Protein AF-A0A1R2BLF0-F1 (afdb_monomer_lite)

Structure (mmCIF, N/CA/C/O backbone):
data_AF-A0A1R2BLF0-F1
#
_entry.id   AF-A0A1R2BLF0-F1
#
loop_
_atom_site.group_PDB
_atom_site.id
_atom_site.type_symbol
_atom_site.label_atom_id
_atom_site.label_alt_id
_atom_site.label_comp_id
_atom_site.label_asym_id
_atom_site.label_entity_id
_atom_site.label_seq_id
_atom_site.pdbx_PDB_ins_code
_atom_site.Cartn_x
_atom_site.Cartn_y
_atom_site.Cartn_z
_atom_site.occupancy
_atom_site.B_iso_or_equiv
_atom_site.auth_seq_id
_atom_site.auth_comp_id
_atom_site.auth_asym_id
_atom_site.auth_atom_id
_atom_site.pdbx_PD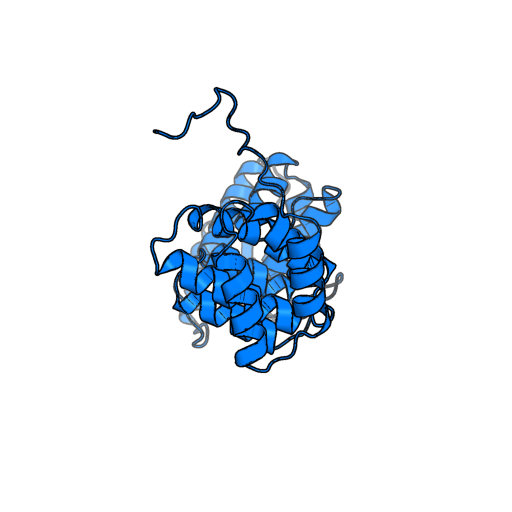B_model_num
ATOM 1 N N . MET A 1 1 ? -38.999 3.163 3.297 1.00 34.31 1 MET A N 1
ATOM 2 C CA . MET A 1 1 ? -38.293 4.422 2.995 1.00 34.31 1 MET A CA 1
ATOM 3 C C . MET A 1 1 ? -37.090 4.039 2.165 1.00 34.31 1 MET A C 1
ATOM 5 O O . MET A 1 1 ? -36.218 3.355 2.681 1.00 34.31 1 MET A O 1
ATOM 9 N N . GLU A 1 2 ? -37.127 4.345 0.874 1.00 26.09 2 GLU A N 1
ATOM 10 C CA . GLU A 1 2 ? -36.005 4.123 -0.043 1.00 26.09 2 GLU A CA 1
ATOM 11 C C . GLU A 1 2 ? -34.939 5.211 0.169 1.00 26.09 2 GLU A C 1
ATOM 13 O O . GLU A 1 2 ? -35.299 6.341 0.515 1.00 26.09 2 GLU A O 1
ATOM 18 N N . PRO A 1 3 ? -33.642 4.908 -0.007 1.00 35.69 3 PRO A N 1
ATOM 19 C CA . PRO A 1 3 ? -32.595 5.912 0.113 1.00 35.69 3 PRO A CA 1
ATOM 20 C C . PRO A 1 3 ? -32.623 6.878 -1.084 1.00 35.69 3 PRO A C 1
ATOM 22 O O . PRO A 1 3 ? -32.509 6.476 -2.240 1.00 35.69 3 PRO A O 1
ATOM 25 N N . GLU A 1 4 ? -32.755 8.176 -0.797 1.00 30.73 4 GLU A N 1
ATOM 26 C CA . GLU A 1 4 ? -32.633 9.250 -1.787 1.00 30.73 4 GLU A CA 1
ATOM 27 C C . GLU A 1 4 ? -31.176 9.408 -2.249 1.00 30.73 4 GLU A C 1
ATOM 29 O O . GLU A 1 4 ? -30.298 9.823 -1.488 1.00 30.73 4 GLU A O 1
ATOM 34 N N . TYR A 1 5 ? -30.932 9.142 -3.531 1.00 31.08 5 TYR A N 1
ATOM 35 C CA . TYR A 1 5 ? -29.689 9.496 -4.212 1.00 31.08 5 TYR A CA 1
ATOM 36 C C . TYR A 1 5 ? -29.751 10.958 -4.675 1.00 31.08 5 TYR A C 1
ATOM 38 O O . TYR A 1 5 ? -30.595 11.334 -5.491 1.00 31.08 5 TYR A O 1
ATOM 46 N N . THR A 1 6 ? -28.846 11.808 -4.184 1.00 34.59 6 THR A N 1
ATOM 47 C CA . THR A 1 6 ? -28.715 13.185 -4.676 1.00 34.59 6 THR A CA 1
ATOM 48 C C . THR A 1 6 ? -27.981 13.209 -6.021 1.00 34.59 6 THR A C 1
ATOM 50 O O . THR A 1 6 ? -27.014 12.487 -6.250 1.00 34.59 6 THR A O 1
ATOM 53 N N . LYS A 1 7 ? -28.439 14.074 -6.938 1.00 34.47 7 LYS A N 1
ATOM 54 C CA . LYS A 1 7 ? -27.992 14.199 -8.345 1.00 34.47 7 LYS A CA 1
ATOM 55 C C . LYS A 1 7 ? -26.533 14.653 -8.559 1.00 34.47 7 LYS A C 1
ATOM 57 O O . LYS A 1 7 ? -26.135 14.927 -9.686 1.00 34.47 7 LYS A O 1
ATOM 62 N N . SER A 1 8 ? -25.719 14.718 -7.512 1.00 35.56 8 SER A N 1
ATOM 63 C CA . SER A 1 8 ? -24.268 14.865 -7.613 1.00 35.56 8 SER A CA 1
ATOM 64 C C . SER A 1 8 ? -23.673 13.655 -6.915 1.00 35.56 8 SER A C 1
ATOM 66 O O . SER A 1 8 ? -23.923 13.508 -5.725 1.00 35.56 8 SER A O 1
ATOM 68 N N . GLY A 1 9 ? -22.907 12.810 -7.607 1.00 36.31 9 GLY A N 1
ATOM 69 C CA . GLY A 1 9 ? -22.310 11.572 -7.077 1.00 36.31 9 GLY A CA 1
ATOM 70 C C . GLY A 1 9 ? -21.282 11.743 -5.944 1.00 36.31 9 GLY A C 1
ATOM 71 O O . GLY A 1 9 ? -20.311 11.000 -5.877 1.00 36.31 9 GLY A O 1
ATOM 72 N N . LYS A 1 10 ? -21.459 12.731 -5.065 1.00 38.12 10 LYS A N 1
ATOM 73 C CA . LYS A 1 10 ? -20.807 12.835 -3.769 1.00 38.12 10 LYS A CA 1
ATOM 74 C C . LYS A 1 10 ? -21.610 11.982 -2.798 1.00 38.12 10 LYS A C 1
ATOM 76 O O . LYS A 1 10 ? -22.730 12.340 -2.435 1.00 38.12 10 LYS A O 1
ATOM 81 N N . THR A 1 11 ? -21.032 10.856 -2.398 1.00 45.38 11 THR A N 1
ATOM 82 C CA . THR A 1 11 ? -21.447 10.102 -1.215 1.00 45.38 11 THR A CA 1
ATOM 83 C C . THR A 1 11 ? -21.736 11.093 -0.093 1.00 45.38 11 THR A C 1
ATOM 85 O O . THR A 1 11 ? -20.896 11.936 0.228 1.00 45.38 11 THR A O 1
ATOM 88 N N . LYS A 1 12 ? -22.951 11.043 0.461 1.00 49.88 12 LYS A N 1
ATOM 89 C CA . LYS A 1 12 ? -23.312 11.789 1.667 1.00 49.88 12 LYS A CA 1
ATOM 90 C C . LYS A 1 12 ? -22.244 11.435 2.701 1.00 49.88 12 LYS A C 1
ATOM 92 O O . LYS A 1 12 ? -22.117 10.268 3.052 1.00 49.88 12 LYS A O 1
ATOM 97 N N . GLN A 1 13 ? -21.404 12.398 3.072 1.00 56.00 13 GLN A N 1
ATOM 98 C CA . GLN A 1 13 ? -20.285 12.152 3.972 1.00 56.00 13 GLN A CA 1
ATOM 99 C C . GLN A 1 13 ? -20.889 11.793 5.332 1.00 56.00 13 GLN A C 1
ATOM 101 O O . GLN A 1 13 ? -21.368 12.666 6.052 1.00 56.00 13 GLN A O 1
ATOM 106 N N . CYS A 1 14 ? -20.990 10.495 5.619 1.00 70.81 14 CYS A N 1
ATOM 107 C CA . CYS A 1 14 ? -21.388 9.999 6.925 1.00 70.81 14 CYS A CA 1
ATOM 108 C C . CYS A 1 14 ? -20.379 10.536 7.945 1.00 70.81 14 CYS A C 1
ATOM 110 O O . CYS A 1 14 ? -19.167 10.475 7.721 1.00 70.81 14 CYS A O 1
ATOM 112 N N . LEU A 1 15 ? -20.887 11.119 9.029 1.00 80.50 15 LEU A N 1
ATOM 113 C CA . LEU A 1 15 ? -20.081 11.647 10.121 1.00 80.50 15 LEU A CA 1
ATOM 114 C C . LEU A 1 15 ? -20.191 10.678 11.294 1.00 80.50 15 LEU A C 1
ATOM 116 O O . LEU A 1 15 ? -21.291 10.440 11.798 1.00 80.50 15 LEU A O 1
ATOM 120 N N . LEU A 1 16 ? -19.056 10.134 11.735 1.00 88.94 16 LEU A N 1
ATOM 121 C CA . LEU A 1 16 ? -18.997 9.397 12.991 1.00 88.94 16 LEU A CA 1
ATOM 122 C C . LEU A 1 16 ? -19.345 10.350 14.140 1.00 88.94 16 LEU A C 1
ATOM 124 O O . LEU A 1 16 ? -18.954 11.516 14.141 1.00 88.94 16 LEU A O 1
ATOM 128 N N . SER A 1 17 ? -20.073 9.856 15.142 1.00 92.25 17 SER A N 1
ATOM 129 C CA . SER A 1 17 ? -20.294 10.643 16.357 1.00 92.25 17 SER A CA 1
ATOM 130 C C . SER A 1 17 ? -18.965 10.879 17.082 1.00 92.25 17 SER A C 1
ATOM 132 O O . SER A 1 17 ? -18.095 10.007 17.066 1.00 92.25 17 SER A O 1
ATOM 134 N N . GLU A 1 18 ? -18.820 11.996 17.802 1.00 93.25 18 GLU A N 1
ATOM 135 C CA . GLU A 1 18 ? -17.607 12.263 18.594 1.00 93.25 18 GLU A CA 1
ATOM 136 C C . GLU A 1 18 ? -17.272 11.121 19.565 1.00 93.25 18 GLU A C 1
ATOM 138 O O . GLU A 1 18 ? -16.104 10.829 19.827 1.00 93.25 18 GLU A O 1
ATOM 143 N N . SER A 1 19 ? -18.297 10.459 20.113 1.00 94.25 19 SER A N 1
ATOM 144 C CA . SER A 1 19 ? -18.097 9.320 21.006 1.00 94.25 19 SER A CA 1
ATOM 145 C C . SER A 1 19 ? -17.544 8.105 20.262 1.00 94.25 19 SER A C 1
ATOM 147 O O . SER A 1 19 ? -16.656 7.432 20.784 1.00 94.25 19 SER A O 1
ATOM 149 N N . SER A 1 20 ? -18.048 7.829 19.057 1.00 95.69 20 SER A N 1
ATOM 150 C CA . SER A 1 20 ? -17.559 6.750 18.193 1.00 95.69 20 SER A CA 1
ATOM 151 C C . SER A 1 20 ? -16.128 7.021 17.733 1.00 95.69 20 SER A C 1
ATOM 153 O O . SER A 1 20 ? -15.298 6.115 17.753 1.00 95.69 20 SER A O 1
ATOM 155 N N . GLU A 1 21 ? -15.806 8.271 17.387 1.00 96.31 21 GLU A N 1
ATOM 156 C CA . GLU A 1 21 ? -14.443 8.658 17.018 1.00 96.31 21 GLU A CA 1
ATOM 157 C C . GLU A 1 21 ? -13.468 8.467 18.186 1.00 96.31 21 GLU A C 1
ATOM 159 O O . GLU A 1 21 ? -12.410 7.856 18.024 1.00 96.31 21 GLU A O 1
ATOM 164 N N . LYS A 1 22 ? -13.829 8.918 19.394 1.00 96.88 22 LYS A N 1
ATOM 165 C CA . LYS A 1 22 ? -13.008 8.704 20.598 1.00 96.88 22 LYS A CA 1
ATOM 166 C C . LYS A 1 22 ? -12.824 7.219 20.902 1.00 96.88 22 LYS A C 1
ATOM 168 O O . LYS A 1 22 ? -11.707 6.798 21.206 1.00 96.88 22 LYS A O 1
ATOM 173 N N . GLN A 1 23 ? -13.890 6.426 20.786 1.00 97.31 23 GLN A N 1
ATOM 174 C CA . GLN A 1 23 ? -13.831 4.978 20.975 1.00 97.31 23 GLN A CA 1
ATOM 175 C C . GLN A 1 23 ? -12.852 4.336 19.989 1.00 97.31 23 GLN A C 1
ATOM 177 O O . GLN A 1 23 ? -11.959 3.602 20.410 1.00 97.31 23 GLN A O 1
ATOM 182 N N . PHE A 1 24 ? -12.988 4.626 18.695 1.00 97.81 24 PHE A N 1
ATOM 183 C CA . PHE A 1 24 ? -12.140 4.012 17.680 1.00 97.81 24 PHE A CA 1
ATOM 184 C C . PHE A 1 24 ? -10.692 4.472 17.781 1.00 97.81 24 PHE A C 1
ATOM 186 O O . PHE A 1 24 ? -9.785 3.649 17.724 1.00 97.81 24 PHE A O 1
ATOM 193 N N . THR A 1 25 ? -10.466 5.758 18.052 1.00 97.62 25 THR A N 1
ATOM 194 C CA . THR A 1 25 ? -9.128 6.291 18.337 1.00 97.62 25 THR A CA 1
ATOM 195 C C . THR A 1 25 ? -8.471 5.529 19.487 1.00 97.62 25 THR A C 1
ATOM 197 O O . THR A 1 25 ? -7.305 5.162 19.391 1.00 97.62 25 THR A O 1
ATOM 200 N N . ASN A 1 26 ? -9.208 5.245 20.565 1.00 97.00 26 ASN A N 1
ATOM 201 C CA . ASN A 1 26 ? -8.675 4.471 21.684 1.00 97.00 26 ASN A CA 1
ATOM 202 C C . ASN A 1 26 ? -8.364 3.015 21.298 1.00 97.00 26 ASN A C 1
ATOM 204 O O . ASN A 1 26 ? -7.350 2.480 21.739 1.00 97.00 26 ASN A O 1
ATOM 208 N N . ILE A 1 27 ? -9.194 2.381 20.464 1.00 97.56 27 ILE A N 1
ATOM 209 C CA . ILE A 1 27 ? -8.910 1.039 19.928 1.00 97.56 27 ILE A CA 1
ATOM 210 C C . ILE A 1 27 ? -7.606 1.057 19.113 1.00 97.56 27 ILE A C 1
ATOM 212 O O . ILE A 1 27 ? -6.744 0.213 19.336 1.00 97.56 27 ILE A O 1
ATOM 216 N N . LEU A 1 28 ? -7.438 2.037 18.219 1.00 97.56 28 LEU A N 1
ATOM 217 C CA . LEU A 1 28 ? -6.282 2.146 17.322 1.00 97.56 28 LEU A CA 1
ATOM 218 C C . LEU A 1 28 ? -4.977 2.513 18.043 1.00 97.56 28 LEU A C 1
ATOM 220 O O . LEU A 1 28 ? -3.920 1.995 17.691 1.00 97.56 28 LEU A O 1
ATOM 224 N N . LYS A 1 29 ? -5.040 3.359 19.077 1.00 95.88 29 LYS A N 1
ATOM 225 C CA . LYS A 1 29 ? -3.870 3.692 19.907 1.00 95.88 29 LYS A CA 1
ATOM 226 C C . LYS A 1 29 ? -3.382 2.516 20.748 1.00 95.88 29 LYS A C 1
ATOM 228 O O . LYS A 1 29 ? -2.195 2.394 20.996 1.00 95.88 29 LYS A O 1
ATOM 233 N N . ASN A 1 30 ? -4.291 1.637 21.166 1.00 94.88 30 ASN A N 1
ATOM 234 C CA . ASN A 1 30 ? -3.964 0.439 21.946 1.00 94.88 30 ASN A CA 1
ATOM 235 C C . ASN A 1 30 ? -3.913 -0.829 21.076 1.00 94.88 30 ASN A C 1
ATOM 237 O O . ASN A 1 30 ? -4.135 -1.939 21.576 1.00 94.88 30 ASN A O 1
ATOM 241 N N . LEU A 1 31 ? -3.705 -0.667 19.768 1.00 94.62 31 LEU A N 1
ATOM 242 C CA . LEU A 1 31 ? -3.657 -1.776 18.831 1.00 94.62 31 LEU A CA 1
ATOM 243 C C . LEU A 1 31 ? -2.364 -2.574 19.036 1.00 94.62 31 LEU A C 1
ATOM 245 O O . LEU A 1 31 ? -1.284 -2.009 19.175 1.00 94.62 31 LEU A O 1
ATOM 249 N N . THR A 1 32 ? -2.484 -3.898 19.040 1.00 91.75 32 THR A N 1
ATOM 250 C CA . THR A 1 32 ? -1.357 -4.837 19.090 1.00 91.75 32 THR A CA 1
ATOM 251 C C . THR A 1 32 ? -1.569 -5.922 18.035 1.00 91.75 32 THR A C 1
ATOM 253 O O . THR A 1 32 ? -2.641 -6.006 17.431 1.00 91.75 32 THR A O 1
ATOM 256 N N . PHE A 1 33 ? -0.589 -6.806 17.841 1.00 92.56 33 PHE A N 1
ATOM 257 C CA . PHE A 1 33 ? -0.731 -7.965 16.948 1.00 92.56 33 PHE A CA 1
ATOM 258 C C . PHE A 1 33 ? -1.641 -9.073 17.499 1.00 92.56 33 PHE A C 1
ATOM 260 O O . PHE A 1 33 ? -1.837 -10.100 16.848 1.00 92.56 33 PHE A O 1
ATOM 267 N N . GLU A 1 34 ? -2.225 -8.898 18.688 1.00 94.62 34 GLU A N 1
ATOM 268 C CA . GLU A 1 34 ? -3.188 -9.855 19.217 1.00 94.62 34 GLU A CA 1
ATOM 269 C C . GLU A 1 34 ? -4.428 -9.917 18.324 1.00 94.62 34 GLU A C 1
ATOM 271 O O . GLU A 1 34 ? -5.107 -8.912 18.090 1.00 94.62 34 GLU A O 1
ATOM 276 N N . ARG A 1 35 ? -4.807 -11.132 17.905 1.00 96.38 35 ARG A N 1
ATOM 277 C CA . ARG A 1 35 ? -5.978 -11.353 17.044 1.00 96.38 35 ARG A CA 1
ATOM 278 C C . ARG A 1 35 ? -7.237 -10.670 17.575 1.00 96.38 35 ARG A C 1
ATOM 280 O O . ARG A 1 35 ? -8.010 -10.143 16.780 1.00 96.38 35 ARG A O 1
ATOM 287 N N . LYS A 1 36 ? -7.424 -10.660 18.901 1.00 96.12 36 LYS A N 1
ATOM 288 C CA . LYS A 1 36 ? -8.562 -10.023 19.576 1.00 96.12 36 LYS A CA 1
ATOM 289 C C . LYS A 1 36 ? -8.604 -8.509 19.345 1.00 96.12 36 LYS A C 1
ATOM 291 O O . LYS A 1 36 ? -9.686 -7.985 19.103 1.00 96.12 36 LYS A O 1
ATOM 296 N N . LYS A 1 37 ? -7.456 -7.825 19.384 1.00 97.00 37 LYS A N 1
ATOM 297 C CA . LYS A 1 37 ? -7.351 -6.373 19.166 1.00 97.00 37 LYS A CA 1
ATOM 298 C C . LYS A 1 37 ? -7.593 -6.000 17.709 1.00 97.00 37 LYS A C 1
ATOM 300 O O . LYS A 1 37 ? -8.396 -5.113 17.436 1.00 97.00 37 LYS A O 1
ATOM 305 N N . ILE A 1 38 ? -6.991 -6.745 16.781 1.00 97.88 38 ILE A N 1
ATOM 306 C CA . ILE A 1 38 ? -7.250 -6.584 15.343 1.00 97.88 38 ILE A CA 1
ATOM 307 C C . ILE A 1 38 ? -8.734 -6.827 15.026 1.00 97.88 38 ILE A C 1
ATOM 309 O O . ILE A 1 38 ? -9.360 -6.040 14.319 1.00 97.88 38 ILE A O 1
ATOM 313 N N . PHE A 1 39 ? -9.318 -7.887 15.596 1.00 96.88 39 PHE A N 1
ATOM 314 C CA . PHE A 1 39 ? -10.731 -8.223 15.416 1.00 96.88 39 PHE A CA 1
ATOM 315 C C . PHE A 1 39 ? -11.656 -7.125 15.952 1.00 96.88 39 PHE A C 1
ATOM 317 O O . PHE A 1 39 ? -12.605 -6.751 15.272 1.00 96.88 39 PHE A O 1
ATOM 324 N N . GLU A 1 40 ? -11.376 -6.581 17.139 1.00 97.81 40 GLU A N 1
ATOM 325 C CA . GLU A 1 40 ? -12.141 -5.475 17.727 1.00 97.81 40 GLU A CA 1
ATOM 326 C C . GLU A 1 40 ? -12.158 -4.242 16.807 1.00 97.81 40 GLU A C 1
ATOM 328 O O . GLU A 1 40 ? -13.227 -3.688 16.539 1.00 97.81 40 GLU A O 1
ATOM 333 N N . ALA A 1 41 ? -10.998 -3.862 16.262 1.00 98.06 41 ALA A N 1
ATOM 334 C CA . ALA A 1 41 ? -10.882 -2.754 15.317 1.00 98.06 41 ALA A CA 1
ATOM 335 C C . ALA A 1 41 ? -11.626 -3.023 13.998 1.00 98.06 41 ALA A C 1
ATOM 337 O O . ALA A 1 41 ? -12.356 -2.154 13.518 1.00 98.06 41 ALA A O 1
ATOM 338 N N . MET A 1 42 ? -11.502 -4.231 13.434 1.00 97.25 42 MET A N 1
ATOM 339 C CA . MET A 1 42 ? -12.231 -4.608 12.219 1.00 97.25 42 MET A CA 1
ATOM 340 C C . MET A 1 42 ? -13.745 -4.598 12.445 1.00 97.25 42 MET A C 1
ATOM 342 O O . MET A 1 42 ? -14.474 -4.045 11.627 1.00 97.25 42 MET A O 1
ATOM 346 N N . VAL A 1 43 ? -14.238 -5.140 13.564 1.00 95.88 43 VAL A N 1
ATOM 347 C CA . VAL A 1 43 ? -15.677 -5.139 13.872 1.00 95.88 43 VAL A CA 1
ATOM 348 C C . VAL A 1 43 ? -16.208 -3.715 13.990 1.00 95.88 43 VAL A C 1
ATOM 350 O O . VAL A 1 43 ? -17.317 -3.448 13.526 1.00 95.88 43 VAL A O 1
ATOM 353 N N . PHE A 1 44 ? -15.439 -2.793 14.580 1.00 97.19 44 PHE A N 1
ATOM 354 C CA . PHE A 1 44 ? -15.808 -1.379 14.579 1.00 97.19 44 PHE A CA 1
ATOM 355 C C . PHE A 1 44 ? -15.937 -0.846 13.148 1.00 97.19 44 PHE A C 1
ATOM 357 O O . PHE A 1 44 ? -16.960 -0.245 12.825 1.00 97.19 44 PHE A O 1
ATOM 364 N N . ALA A 1 45 ? -14.944 -1.091 12.289 1.00 96.31 45 ALA A N 1
ATOM 365 C CA . ALA A 1 45 ? -14.964 -0.631 10.904 1.00 96.31 45 ALA A CA 1
ATOM 366 C C . ALA A 1 45 ? -16.186 -1.169 10.145 1.00 96.31 45 ALA A C 1
ATOM 368 O O . ALA A 1 45 ? -16.981 -0.395 9.625 1.00 96.31 45 ALA A O 1
ATOM 369 N N . ILE A 1 46 ? -16.415 -2.482 10.180 1.00 93.69 46 ILE A N 1
ATOM 370 C CA . ILE A 1 46 ? -17.541 -3.123 9.489 1.00 93.69 46 ILE A CA 1
ATOM 371 C C . ILE A 1 46 ? -18.903 -2.598 9.970 1.00 93.69 46 ILE A C 1
ATOM 373 O O . ILE A 1 46 ? -19.815 -2.450 9.162 1.00 93.69 46 ILE A O 1
ATOM 377 N N . LYS A 1 47 ? -19.054 -2.282 11.263 1.00 93.19 47 LYS A N 1
ATOM 378 C CA . LYS A 1 47 ? -20.296 -1.703 11.809 1.00 93.19 47 LYS A CA 1
ATOM 379 C C . LYS A 1 47 ? -20.551 -0.256 11.383 1.00 93.19 47 LYS A C 1
ATOM 381 O O . LYS A 1 47 ? -21.683 0.194 11.510 1.00 93.19 47 LYS A O 1
ATOM 386 N N . ASN A 1 48 ? -19.521 0.455 10.934 1.00 93.88 48 ASN A N 1
ATOM 387 C CA . ASN A 1 48 ? -19.585 1.856 10.517 1.00 93.88 48 ASN A CA 1
ATOM 388 C C . ASN A 1 48 ? -19.149 1.991 9.044 1.00 93.88 48 ASN A C 1
ATOM 390 O O . ASN A 1 48 ? -18.412 2.911 8.678 1.00 93.88 48 ASN A O 1
ATOM 394 N N . SER A 1 49 ? -19.553 1.029 8.208 1.00 92.50 49 SER A N 1
ATOM 395 C CA . SER A 1 49 ? -19.206 0.958 6.784 1.00 92.50 49 SER A CA 1
ATOM 396 C C . SER A 1 49 ? -19.797 2.103 5.958 1.00 92.50 49 SER A C 1
ATOM 398 O O . SER A 1 49 ? -19.215 2.503 4.953 1.00 92.50 49 SER A O 1
ATOM 400 N N . ASP A 1 50 ? -20.910 2.687 6.396 1.00 90.56 50 ASP A N 1
ATOM 401 C CA . ASP A 1 50 ? -21.488 3.922 5.856 1.00 90.56 50 ASP A CA 1
ATOM 402 C C . ASP A 1 50 ? -20.537 5.127 5.997 1.00 90.56 50 ASP A C 1
ATOM 404 O O . ASP A 1 50 ? -20.561 6.054 5.185 1.00 90.56 50 ASP A O 1
ATOM 408 N N . CYS A 1 51 ? -19.638 5.067 6.979 1.00 94.00 51 CYS A N 1
ATOM 409 C CA . CYS A 1 51 ? -18.599 6.039 7.304 1.00 94.00 51 CYS A CA 1
ATOM 410 C C . CYS A 1 51 ? -17.184 5.586 6.858 1.00 94.00 51 CYS A C 1
ATOM 412 O O . CYS A 1 51 ? -16.178 6.050 7.407 1.00 94.00 51 CYS A O 1
ATOM 414 N N . ALA A 1 52 ? -17.074 4.713 5.843 1.00 94.00 52 ALA A N 1
ATOM 415 C CA . ALA A 1 52 ? -15.819 4.073 5.425 1.00 94.00 52 ALA A CA 1
ATOM 416 C C . ALA A 1 52 ? -14.628 5.027 5.227 1.00 94.00 52 ALA A C 1
ATOM 418 O O . ALA A 1 52 ? -13.537 4.734 5.713 1.00 94.00 52 ALA A O 1
ATOM 419 N N . LEU A 1 53 ? -14.822 6.179 4.569 1.00 94.00 53 LEU A N 1
ATOM 420 C CA . LEU A 1 53 ? -13.747 7.161 4.352 1.00 94.00 53 LEU A CA 1
ATOM 421 C C . LEU A 1 53 ? -13.124 7.618 5.674 1.00 94.00 53 LEU A C 1
ATOM 423 O O . LEU A 1 53 ? -11.907 7.542 5.836 1.00 94.00 53 LEU A O 1
ATOM 427 N N . LYS A 1 54 ? -13.958 8.034 6.632 1.00 95.44 54 LYS A N 1
ATOM 428 C CA . LYS A 1 54 ? -13.489 8.505 7.936 1.00 95.44 54 LYS A CA 1
ATOM 429 C C . LYS A 1 54 ? -12.818 7.377 8.717 1.00 95.44 54 LYS A C 1
ATOM 431 O O . LYS A 1 54 ? -11.779 7.597 9.327 1.00 95.44 54 LYS A O 1
ATOM 436 N N . VAL A 1 55 ? -13.366 6.162 8.661 1.00 96.50 55 VAL A N 1
ATOM 437 C CA . VAL A 1 55 ? -12.761 4.983 9.300 1.00 96.50 55 VAL A CA 1
ATOM 438 C C . VAL A 1 55 ? -11.356 4.712 8.750 1.00 96.50 55 VAL A C 1
ATOM 440 O O . VAL A 1 55 ? -10.428 4.530 9.536 1.00 96.50 55 VAL A O 1
ATOM 443 N N . VAL A 1 56 ? -11.174 4.722 7.425 1.00 96.88 56 VAL A N 1
ATOM 444 C CA . VAL A 1 56 ? -9.860 4.511 6.791 1.00 96.88 56 VAL A CA 1
ATOM 445 C C . VAL A 1 56 ? -8.879 5.616 7.187 1.00 96.88 56 VAL A C 1
ATOM 447 O O . VAL A 1 56 ? -7.762 5.314 7.603 1.00 96.88 56 VAL A O 1
ATOM 450 N N . GLU A 1 57 ? -9.300 6.883 7.146 1.00 95.75 57 GLU A N 1
ATOM 451 C CA . GLU A 1 57 ? -8.475 8.017 7.591 1.00 95.75 57 GLU A CA 1
ATOM 452 C C . GLU A 1 57 ? -8.010 7.856 9.043 1.00 95.75 57 GLU A C 1
ATOM 454 O O . GLU A 1 57 ? -6.832 8.046 9.345 1.00 95.75 57 GLU A O 1
ATOM 459 N N . MET A 1 58 ? -8.908 7.425 9.931 1.00 97.44 58 MET A N 1
ATOM 460 C CA . MET A 1 58 ? -8.578 7.198 11.335 1.00 97.44 58 MET A CA 1
ATOM 461 C C . MET A 1 58 ? -7.571 6.062 11.526 1.00 97.44 58 MET A C 1
ATOM 463 O O . MET A 1 58 ? -6.650 6.217 12.326 1.00 97.44 58 MET A O 1
ATOM 467 N N . ILE A 1 59 ? -7.693 4.948 10.792 1.00 97.50 59 ILE A N 1
ATOM 468 C CA . ILE A 1 59 ? -6.701 3.857 10.836 1.00 97.50 59 ILE A CA 1
ATOM 469 C C . ILE A 1 59 ? -5.320 4.386 10.428 1.00 97.50 59 ILE A C 1
ATOM 471 O O . ILE A 1 59 ? -4.316 4.087 11.081 1.00 97.50 59 ILE A O 1
ATOM 475 N N . GLU A 1 60 ? -5.249 5.200 9.377 1.00 95.19 60 GLU A N 1
ATOM 476 C CA . GLU A 1 60 ? -3.983 5.735 8.879 1.00 95.19 60 GLU A CA 1
ATOM 477 C C . GLU A 1 60 ? -3.302 6.706 9.845 1.00 95.19 60 GLU A C 1
ATOM 479 O O . GLU A 1 60 ? -2.069 6.671 10.002 1.00 95.19 60 GLU A O 1
ATOM 484 N N . GLU A 1 61 ? -4.108 7.562 10.470 1.00 94.50 61 GLU A N 1
ATOM 485 C CA . GLU A 1 61 ? -3.676 8.620 11.374 1.00 94.50 61 GLU A CA 1
ATOM 486 C C . GLU A 1 61 ? -3.331 8.065 12.761 1.00 94.50 61 GLU A C 1
ATOM 488 O O . GLU A 1 61 ? -2.209 8.256 13.233 1.00 94.50 61 GLU A O 1
ATOM 493 N N . PHE A 1 62 ? -4.244 7.306 13.374 1.00 93.75 62 PHE A N 1
ATOM 494 C CA . PHE A 1 62 ? -4.203 6.993 14.805 1.00 93.75 62 PHE A CA 1
ATOM 495 C C . PHE A 1 62 ? -3.656 5.613 15.169 1.00 93.75 62 PHE A C 1
ATOM 497 O O . PHE A 1 62 ? -3.413 5.380 16.351 1.00 93.75 62 PHE A O 1
ATOM 504 N N . SER A 1 63 ? -3.434 4.706 14.211 1.00 92.81 63 SER A N 1
ATOM 505 C CA . SER A 1 63 ? -2.732 3.450 14.526 1.00 92.81 63 SER A CA 1
ATOM 506 C C . SER A 1 63 ? -1.279 3.768 14.870 1.00 92.81 63 SER A C 1
ATOM 508 O O . SER A 1 63 ? -0.533 4.191 13.984 1.00 92.81 63 SER A O 1
ATOM 510 N N . GLU A 1 64 ? -0.873 3.606 16.127 1.00 90.38 64 GLU A N 1
ATOM 511 C CA . GLU A 1 64 ? 0.526 3.819 16.533 1.00 90.38 64 GLU A CA 1
ATOM 512 C C . GLU A 1 64 ? 1.428 2.750 15.907 1.00 90.38 64 GLU A C 1
ATOM 514 O O . GLU A 1 64 ? 2.443 3.069 15.286 1.00 90.38 64 GLU A O 1
ATOM 519 N N . ASP A 1 65 ? 0.979 1.495 15.948 1.00 93.25 65 ASP A N 1
ATOM 520 C CA . ASP A 1 65 ? 1.576 0.393 15.205 1.00 93.25 65 ASP A CA 1
ATOM 521 C C . ASP A 1 65 ? 1.003 0.329 13.778 1.00 93.25 65 ASP A C 1
ATOM 523 O O . ASP A 1 65 ? -0.153 -0.050 13.551 1.00 93.25 65 ASP A O 1
ATOM 527 N N . LYS A 1 66 ? 1.817 0.711 12.787 1.00 95.25 66 LYS A N 1
ATOM 528 C CA . LYS A 1 66 ? 1.409 0.712 11.372 1.00 95.25 66 LYS A CA 1
ATOM 529 C C . LYS A 1 66 ? 1.266 -0.697 10.795 1.00 95.25 66 LYS A C 1
ATOM 531 O O . LYS A 1 66 ? 0.463 -0.893 9.887 1.00 95.25 66 LYS A O 1
ATOM 536 N N . LEU A 1 67 ? 1.984 -1.690 11.317 1.00 96.94 67 LEU A N 1
ATOM 537 C CA . LEU A 1 67 ? 1.803 -3.071 10.876 1.00 96.94 67 LEU A CA 1
ATOM 538 C C . LEU A 1 67 ? 0.497 -3.634 11.453 1.00 96.94 67 LEU A C 1
ATOM 540 O O . LEU A 1 67 ? -0.263 -4.291 10.745 1.00 96.94 67 LEU A O 1
ATOM 544 N N . GLY A 1 68 ? 0.173 -3.282 12.701 1.00 97.38 68 GLY A N 1
ATOM 545 C CA . GLY A 1 68 ? -1.120 -3.586 13.312 1.00 97.38 68 GLY A CA 1
ATOM 546 C C . GLY A 1 68 ? -2.276 -2.988 12.508 1.00 97.38 68 GLY A C 1
ATOM 547 O O . GLY A 1 68 ? -3.237 -3.686 12.184 1.00 97.38 68 GLY A O 1
ATOM 548 N N . GLY A 1 69 ? -2.163 -1.717 12.111 1.00 97.81 69 GLY A N 1
ATOM 549 C CA . GLY A 1 69 ? -3.157 -1.073 11.251 1.00 97.81 69 GLY A CA 1
ATOM 550 C C . GLY A 1 69 ? -3.274 -1.732 9.868 1.00 97.81 69 GLY A C 1
ATOM 551 O O . GLY A 1 69 ? -4.389 -1.882 9.366 1.00 97.81 69 GLY A O 1
ATOM 552 N N . LEU A 1 70 ? -2.170 -2.224 9.288 1.00 98.12 70 LEU A N 1
ATOM 553 C CA . LEU A 1 70 ? -2.202 -3.015 8.050 1.00 98.12 70 LEU A CA 1
ATOM 554 C C . LEU A 1 70 ? -2.985 -4.327 8.221 1.00 98.12 70 LEU A C 1
ATOM 556 O O . LEU A 1 70 ? -3.749 -4.698 7.330 1.00 98.12 70 LEU A O 1
ATOM 560 N N . TYR A 1 71 ? -2.850 -5.015 9.360 1.00 98.31 71 TYR A N 1
ATOM 561 C CA . TYR A 1 71 ? -3.653 -6.207 9.647 1.00 98.31 71 TYR A CA 1
ATOM 562 C C . TYR A 1 71 ? -5.143 -5.887 9.766 1.00 98.31 71 TYR A C 1
ATOM 564 O O . TYR A 1 71 ? -5.959 -6.644 9.245 1.00 98.31 71 TYR A O 1
ATOM 572 N N . VAL A 1 72 ? -5.510 -4.752 10.373 1.00 98.31 72 VAL A N 1
ATOM 573 C CA . VAL A 1 72 ? -6.909 -4.287 10.402 1.00 98.31 72 VAL A CA 1
ATOM 574 C C . VAL A 1 72 ? -7.422 -4.024 8.984 1.00 98.31 72 VAL A C 1
ATOM 576 O O . VAL A 1 72 ? -8.505 -4.490 8.639 1.00 98.31 72 VAL A O 1
ATOM 579 N N . ILE A 1 73 ? -6.640 -3.336 8.145 1.00 97.75 73 ILE A N 1
ATOM 580 C CA . ILE A 1 73 ? -6.972 -3.094 6.731 1.00 97.75 73 ILE A CA 1
ATOM 581 C C . ILE A 1 73 ? -7.178 -4.419 5.985 1.00 97.75 73 ILE A C 1
ATOM 583 O O . ILE A 1 73 ? -8.178 -4.580 5.290 1.00 97.75 73 ILE A O 1
ATOM 587 N N . SER A 1 74 ? -6.269 -5.379 6.160 1.00 97.25 74 SER A N 1
ATOM 588 C CA . SER A 1 74 ? -6.351 -6.704 5.534 1.00 97.25 74 SER A CA 1
ATOM 589 C C . SER A 1 74 ? -7.627 -7.451 5.935 1.00 97.25 74 SER A C 1
ATOM 591 O O . SER A 1 74 ? -8.340 -7.984 5.084 1.00 97.25 74 SER A O 1
ATOM 593 N N . ASP A 1 75 ? -7.959 -7.425 7.225 1.00 96.81 75 ASP A N 1
ATOM 594 C CA . ASP A 1 75 ? -9.171 -8.029 7.769 1.00 96.81 75 ASP A CA 1
ATOM 595 C C . ASP A 1 75 ? -10.445 -7.363 7.221 1.00 96.81 75 ASP A C 1
ATOM 597 O O . ASP A 1 75 ? -11.404 -8.061 6.884 1.00 96.81 75 ASP A O 1
ATOM 601 N N . ILE A 1 76 ? -10.466 -6.031 7.094 1.00 96.31 76 ILE A N 1
ATOM 602 C CA . ILE A 1 76 ? -11.574 -5.300 6.458 1.00 96.31 76 ILE A CA 1
ATOM 603 C C . ILE A 1 76 ? -11.719 -5.750 5.001 1.00 96.31 76 ILE A C 1
ATOM 605 O O . ILE A 1 76 ? -12.805 -6.167 4.605 1.00 96.31 76 ILE A O 1
ATOM 609 N N . LEU A 1 77 ? -10.636 -5.728 4.218 1.00 95.19 77 LEU A N 1
ATOM 610 C CA . LEU A 1 77 ? -10.649 -6.113 2.803 1.00 95.19 77 LEU A CA 1
ATOM 611 C C . LEU A 1 77 ? -11.165 -7.544 2.600 1.00 95.19 77 LEU A C 1
ATOM 613 O O . LEU A 1 77 ? -12.042 -7.771 1.768 1.00 95.19 77 LEU A O 1
ATOM 617 N N . TYR A 1 78 ? -10.676 -8.500 3.394 1.00 93.12 78 TYR A N 1
ATOM 618 C CA . TYR A 1 78 ? -11.117 -9.893 3.328 1.00 93.12 78 TYR A CA 1
ATOM 619 C C . TYR A 1 78 ? -12.620 -10.043 3.598 1.00 93.12 78 TYR A C 1
ATOM 621 O O . TYR A 1 78 ? -13.319 -10.739 2.859 1.00 93.12 78 TYR A O 1
ATOM 629 N N . ASN A 1 79 ? -13.130 -9.393 4.650 1.00 90.69 79 ASN A N 1
ATOM 630 C CA . ASN A 1 79 ? -14.533 -9.523 5.045 1.00 90.69 79 ASN A CA 1
ATOM 631 C C . ASN A 1 79 ? -15.474 -8.778 4.094 1.00 90.69 79 ASN A C 1
ATOM 633 O O . ASN A 1 79 ? -16.508 -9.330 3.724 1.00 90.69 79 ASN A O 1
ATOM 637 N N . CYS A 1 80 ? -15.105 -7.578 3.643 1.00 85.69 80 CYS A N 1
ATOM 638 C CA . CYS A 1 80 ? -15.888 -6.818 2.669 1.00 85.69 80 CYS A CA 1
ATOM 639 C C . CYS A 1 80 ? -15.975 -7.533 1.314 1.00 85.69 80 CYS A C 1
ATOM 641 O O . CYS A 1 80 ? -17.002 -7.436 0.650 1.00 85.69 80 CYS A O 1
ATOM 643 N N . ASN A 1 81 ? -14.932 -8.274 0.920 1.00 80.25 81 ASN A N 1
ATOM 644 C CA . ASN A 1 81 ? -14.932 -9.027 -0.335 1.00 80.25 81 ASN A CA 1
ATOM 645 C C . ASN A 1 81 ? -15.743 -10.338 -0.253 1.00 80.25 81 ASN A C 1
ATOM 647 O O . ASN A 1 81 ? -16.215 -10.844 -1.267 1.00 80.25 81 ASN A O 1
ATOM 651 N N . LYS A 1 82 ? -15.915 -10.914 0.946 1.00 79.31 82 LYS A N 1
ATOM 652 C CA . LYS A 1 82 ? -16.610 -12.204 1.132 1.00 79.31 82 LYS A CA 1
ATOM 653 C C . LYS A 1 82 ? -18.048 -12.095 1.618 1.00 79.31 82 LYS A C 1
ATOM 655 O O . LYS A 1 82 ? -18.835 -13.007 1.372 1.00 79.31 82 LYS A O 1
ATOM 660 N N . VAL A 1 83 ? -18.387 -11.036 2.346 1.00 77.75 83 VAL A N 1
ATOM 661 C CA . VAL A 1 83 ? -19.687 -10.892 3.003 1.00 77.75 83 VAL A CA 1
ATOM 662 C C . VAL A 1 83 ? -20.400 -9.669 2.444 1.00 77.75 83 VAL A C 1
ATOM 664 O O . VAL A 1 83 ? -19.859 -8.564 2.445 1.00 77.75 83 VAL A O 1
ATOM 667 N N . ASN A 1 84 ? -21.643 -9.863 1.999 1.00 77.81 84 ASN A N 1
ATOM 668 C CA . ASN A 1 84 ? -22.491 -8.772 1.535 1.00 77.81 84 ASN A CA 1
ATOM 669 C C . ASN A 1 84 ? -23.025 -7.979 2.737 1.00 77.81 84 ASN A C 1
ATOM 671 O O . ASN A 1 84 ? -24.070 -8.307 3.301 1.00 77.81 84 ASN A O 1
ATOM 675 N N . ILE A 1 85 ? -22.259 -6.976 3.158 1.00 80.25 85 ILE A N 1
ATOM 676 C CA . ILE A 1 85 ? -22.591 -6.053 4.244 1.00 80.25 85 ILE A CA 1
ATOM 677 C C . ILE A 1 85 ? -22.947 -4.708 3.613 1.00 80.25 85 ILE A C 1
ATOM 679 O O . ILE A 1 85 ? -22.324 -4.277 2.643 1.00 80.25 85 ILE A O 1
ATOM 683 N N . GLU A 1 86 ? -23.958 -4.031 4.152 1.00 80.50 86 GLU A N 1
ATOM 684 C CA . GLU A 1 86 ? -24.374 -2.728 3.638 1.00 80.50 86 GLU A CA 1
ATOM 685 C C . GLU A 1 86 ? -23.185 -1.750 3.622 1.00 80.50 86 GLU A C 1
ATOM 687 O O . GLU A 1 86 ? -22.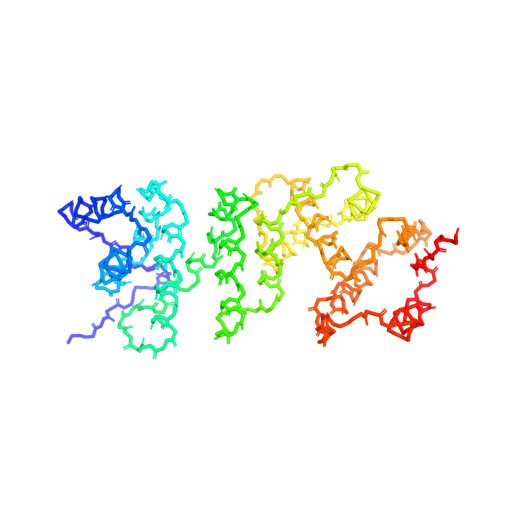396 -1.696 4.565 1.00 80.50 86 GLU A O 1
ATOM 692 N N . TYR A 1 87 ? -23.018 -1.018 2.518 1.00 82.62 87 TYR A N 1
ATOM 693 C CA . TYR A 1 87 ? -21.937 -0.046 2.280 1.00 82.62 87 TYR A CA 1
ATOM 694 C C . TYR A 1 87 ? -20.488 -0.572 2.326 1.00 82.62 87 TYR A C 1
ATOM 696 O O . TYR A 1 87 ? -19.566 0.197 2.047 1.00 82.62 87 TYR A O 1
ATOM 704 N N . SER A 1 88 ? -20.243 -1.859 2.600 1.00 85.12 88 SER A N 1
ATOM 705 C CA . SER A 1 88 ? -18.881 -2.410 2.725 1.00 85.12 88 SER A CA 1
ATOM 706 C C . SER A 1 88 ? -18.075 -2.348 1.423 1.00 85.12 88 SER A C 1
ATOM 708 O O . SER A 1 88 ? -16.849 -2.228 1.457 1.00 85.12 88 SER A O 1
ATOM 710 N N . TRP A 1 89 ? -18.765 -2.333 0.279 1.00 85.38 89 TRP A N 1
ATOM 711 C CA . TRP A 1 89 ? -18.193 -2.152 -1.059 1.00 85.38 89 TRP A CA 1
ATOM 712 C C . TRP A 1 89 ? -17.411 -0.840 -1.215 1.00 85.38 89 TRP A C 1
ATOM 714 O O . TRP A 1 89 ? -16.559 -0.734 -2.094 1.00 85.38 89 TRP A O 1
ATOM 724 N N . SER A 1 90 ? -17.664 0.158 -0.362 1.00 90.50 90 SER A N 1
ATOM 725 C CA . SER A 1 90 ? -16.961 1.441 -0.402 1.00 90.50 90 SER A CA 1
ATOM 726 C C . SER A 1 90 ? -15.517 1.361 0.111 1.00 90.50 90 SER A C 1
ATOM 728 O O . SER A 1 90 ? -14.691 2.182 -0.285 1.00 90.50 90 SER A O 1
ATOM 730 N N . TYR A 1 91 ? -15.176 0.363 0.938 1.00 94.19 91 TYR A N 1
ATOM 731 C CA . TYR A 1 91 ? -13.837 0.239 1.522 1.00 94.19 91 TYR A CA 1
ATOM 732 C C . TYR A 1 91 ? -12.752 -0.058 0.492 1.00 94.19 91 TYR A C 1
ATOM 734 O O . TYR A 1 91 ? -11.696 0.564 0.552 1.00 94.19 91 TYR A O 1
ATOM 742 N N . LEU A 1 92 ? -12.991 -0.987 -0.438 1.00 93.50 92 LEU A N 1
ATOM 743 C CA . LEU A 1 92 ? -11.973 -1.447 -1.386 1.00 93.50 92 LEU A CA 1
ATOM 744 C C . LEU A 1 92 ? -11.355 -0.295 -2.203 1.00 93.50 92 LEU A C 1
ATOM 746 O O . LEU A 1 92 ? -10.151 -0.086 -2.063 1.00 93.50 92 LEU A O 1
ATOM 750 N N . PRO A 1 93 ? -12.125 0.512 -2.965 1.00 92.69 93 PRO A N 1
ATOM 751 C CA . PRO A 1 93 ? -11.542 1.599 -3.758 1.00 92.69 93 PRO A CA 1
ATOM 752 C C . PRO A 1 93 ? -10.900 2.695 -2.891 1.00 92.69 93 PRO A C 1
ATOM 754 O O . PRO A 1 93 ? -9.923 3.325 -3.300 1.00 92.69 93 PRO A O 1
ATOM 757 N N . LEU A 1 94 ? -11.419 2.927 -1.678 1.00 94.56 94 LEU A N 1
ATOM 758 C CA . LEU A 1 94 ? -10.835 3.886 -0.736 1.00 94.56 94 LEU A CA 1
ATOM 759 C C . LEU A 1 94 ? -9.465 3.415 -0.246 1.00 94.56 94 LEU A C 1
ATOM 761 O O . LEU A 1 94 ? -8.495 4.166 -0.334 1.00 94.56 94 LEU A O 1
ATOM 765 N N . ILE A 1 95 ? -9.381 2.172 0.225 1.00 96.25 95 ILE A N 1
ATOM 766 C CA . ILE A 1 95 ? -8.146 1.552 0.706 1.00 96.25 95 ILE A CA 1
ATOM 767 C C . ILE A 1 95 ? -7.129 1.454 -0.436 1.00 96.25 95 ILE A C 1
ATOM 769 O O . ILE A 1 95 ? -5.993 1.891 -0.267 1.00 96.25 95 ILE A O 1
ATOM 773 N N . GLU A 1 96 ? -7.536 0.975 -1.614 1.00 94.69 96 GLU A N 1
ATOM 774 C CA . GLU A 1 96 ? -6.676 0.849 -2.799 1.00 94.69 96 GLU A CA 1
ATOM 775 C C . GLU A 1 96 ? -5.981 2.174 -3.154 1.00 94.69 96 GLU A C 1
ATOM 777 O O . GLU A 1 96 ? -4.777 2.217 -3.414 1.00 94.69 96 GLU A O 1
ATOM 782 N N . SER A 1 97 ? -6.710 3.290 -3.091 1.00 93.06 97 SER A N 1
ATOM 783 C CA . SER A 1 97 ? -6.151 4.607 -3.415 1.00 93.06 97 SER A CA 1
ATOM 784 C C . SER A 1 97 ? -5.132 5.135 -2.392 1.00 93.06 97 SER A C 1
ATOM 786 O O . SER A 1 97 ? -4.343 6.025 -2.719 1.00 93.06 97 SER A O 1
ATOM 788 N N . ARG A 1 98 ? -5.129 4.603 -1.162 1.00 94.88 98 ARG A N 1
ATOM 789 C CA . ARG A 1 98 ? -4.328 5.116 -0.035 1.00 94.88 98 ARG A CA 1
ATOM 790 C C . ARG A 1 98 ? -3.228 4.161 0.430 1.00 94.88 98 ARG A C 1
ATOM 792 O O . ARG A 1 98 ? -2.231 4.613 0.999 1.00 94.88 98 ARG A O 1
ATOM 799 N N . LEU A 1 99 ? -3.351 2.869 0.117 1.00 96.12 99 LEU A N 1
ATOM 800 C CA . LEU A 1 99 ? -2.356 1.832 0.405 1.00 96.12 99 LEU A CA 1
ATOM 801 C C . LEU A 1 99 ? -0.922 2.225 0.019 1.00 96.12 99 LEU A C 1
ATOM 803 O O . LEU A 1 99 ? -0.043 2.053 0.866 1.00 96.12 99 LEU A O 1
ATOM 807 N N . PRO A 1 100 ? -0.646 2.810 -1.167 1.00 95.62 100 PRO A N 1
ATOM 808 C CA . PRO A 1 100 ? 0.721 3.172 -1.543 1.00 95.62 100 PRO A CA 1
ATOM 809 C C . PRO A 1 100 ? 1.382 4.141 -0.554 1.00 95.62 100 PRO A C 1
ATOM 811 O O . PRO A 1 100 ? 2.548 3.983 -0.201 1.00 95.62 100 PRO A O 1
ATOM 814 N N . LEU A 1 101 ? 0.632 5.134 -0.065 1.00 94.38 101 LEU A N 1
ATOM 815 C CA . LEU A 1 101 ? 1.125 6.089 0.929 1.00 94.38 101 LEU A CA 1
ATOM 816 C C . LEU A 1 101 ? 1.277 5.441 2.309 1.00 94.38 101 LEU A C 1
ATOM 818 O O . LEU A 1 101 ? 2.215 5.754 3.042 1.00 94.38 101 LEU A O 1
ATOM 822 N N . TYR A 1 102 ? 0.358 4.550 2.676 1.00 96.44 102 TYR A N 1
ATOM 823 C CA . TYR A 1 102 ? 0.417 3.857 3.956 1.00 96.44 102 TYR A CA 1
ATOM 824 C C . TYR A 1 102 ? 1.632 2.923 4.049 1.00 96.44 102 TYR A C 1
ATOM 826 O O . TYR A 1 102 ? 2.365 2.969 5.036 1.00 96.44 102 TYR A O 1
ATOM 834 N N . LEU A 1 103 ? 1.891 2.140 2.997 1.00 96.56 103 LEU A N 1
ATOM 835 C CA . LEU A 1 103 ? 2.983 1.165 2.937 1.00 96.56 103 LEU A CA 1
ATOM 836 C C . LEU A 1 103 ? 4.378 1.798 2.934 1.00 96.56 103 LEU A C 1
ATOM 838 O O . LEU A 1 103 ? 5.331 1.161 3.374 1.00 96.56 103 LEU A O 1
ATOM 842 N N . GLU A 1 104 ? 4.526 3.070 2.547 1.00 93.50 104 GLU A N 1
ATOM 843 C CA . GLU A 1 104 ? 5.804 3.779 2.707 1.00 93.50 104 GLU A CA 1
ATOM 844 C C . GLU A 1 104 ? 6.271 3.866 4.170 1.00 93.50 104 GLU A C 1
ATOM 846 O O . GLU A 1 104 ? 7.468 4.036 4.413 1.00 93.50 104 GLU A O 1
ATOM 851 N N . LYS A 1 105 ? 5.345 3.749 5.133 1.00 94.75 105 LYS A N 1
ATOM 852 C CA . LYS A 1 105 ? 5.630 3.716 6.576 1.00 94.75 105 LYS A CA 1
ATOM 853 C C . LYS A 1 105 ? 6.107 2.336 7.053 1.00 94.75 105 LYS A C 1
ATOM 855 O O . LYS A 1 105 ? 6.487 2.206 8.209 1.00 94.75 105 LYS A O 1
ATOM 860 N N . LEU A 1 106 ? 6.071 1.326 6.181 1.00 95.56 106 LEU A N 1
ATOM 861 C CA . LEU A 1 106 ? 6.365 -0.082 6.469 1.00 95.56 106 LEU A CA 1
ATOM 862 C C . LEU A 1 106 ? 7.507 -0.633 5.604 1.00 95.56 106 LEU A C 1
ATOM 864 O O . LEU A 1 106 ? 7.579 -1.834 5.364 1.00 95.56 106 LEU A O 1
ATOM 868 N N . LYS A 1 107 ? 8.404 0.233 5.121 1.00 93.19 107 LYS A N 1
ATOM 869 C CA . LYS A 1 107 ? 9.564 -0.191 4.323 1.00 93.19 107 LYS A CA 1
ATOM 87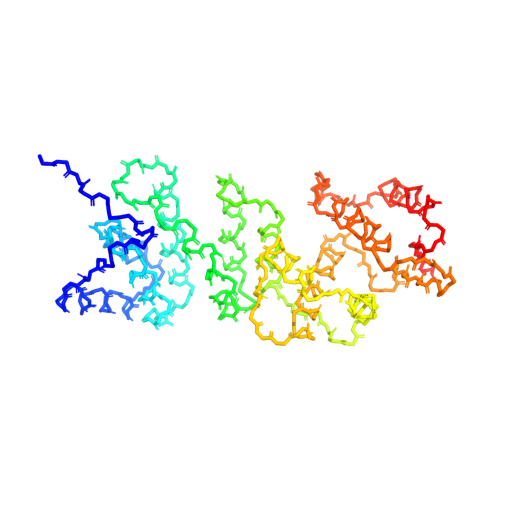0 C C . LYS A 1 107 ? 10.406 -1.225 5.061 1.00 93.19 107 LYS A C 1
ATOM 872 O O . LYS A 1 107 ? 10.626 -1.108 6.265 1.00 93.19 107 LYS A O 1
ATOM 877 N N . ASN A 1 108 ? 10.908 -2.190 4.304 1.00 92.88 108 ASN A N 1
ATOM 878 C CA . ASN A 1 108 ? 11.701 -3.327 4.747 1.00 92.88 108 ASN A CA 1
ATOM 879 C C . ASN A 1 108 ? 10.971 -4.245 5.755 1.00 92.88 108 ASN A C 1
ATOM 881 O O . ASN A 1 108 ? 11.625 -5.000 6.471 1.00 92.88 108 ASN A O 1
ATOM 885 N N . SER A 1 109 ? 9.632 -4.200 5.831 1.00 95.19 109 SER A N 1
ATOM 886 C CA . SER A 1 109 ? 8.849 -5.128 6.662 1.00 95.19 109 SER A CA 1
ATOM 887 C C . SER A 1 109 ? 8.494 -6.394 5.883 1.00 95.19 109 SER A C 1
ATOM 889 O O . SER A 1 109 ? 7.665 -6.379 4.969 1.00 95.19 109 SER A O 1
ATOM 891 N N . ALA A 1 110 ? 9.082 -7.516 6.299 1.00 95.31 110 ALA A N 1
ATOM 892 C CA . ALA A 1 110 ? 8.749 -8.836 5.771 1.00 95.31 110 ALA A CA 1
ATOM 893 C C . ALA A 1 110 ? 7.280 -9.205 6.048 1.00 95.31 110 ALA A C 1
ATOM 895 O O . ALA A 1 110 ? 6.616 -9.832 5.227 1.00 95.31 110 ALA A O 1
ATOM 896 N N . GLU A 1 111 ? 6.741 -8.773 7.185 1.00 96.31 111 GLU A N 1
ATOM 897 C CA . GLU A 1 111 ? 5.349 -8.985 7.566 1.00 96.31 111 GLU A CA 1
ATOM 898 C C . GLU A 1 111 ? 4.387 -8.234 6.642 1.00 96.31 111 GLU A C 1
ATOM 900 O O . GLU A 1 111 ? 3.386 -8.805 6.210 1.00 96.31 111 GLU A O 1
ATOM 905 N N . ALA A 1 112 ? 4.701 -6.988 6.275 1.00 97.25 112 ALA A N 1
ATOM 906 C CA . ALA A 1 112 ? 3.908 -6.245 5.300 1.00 97.25 112 ALA A CA 1
ATOM 907 C C . ALA A 1 112 ? 3.933 -6.922 3.918 1.00 97.25 112 ALA A C 1
ATOM 909 O O . ALA A 1 112 ? 2.883 -7.056 3.288 1.00 97.25 112 ALA A O 1
ATOM 910 N N . LEU A 1 113 ? 5.093 -7.428 3.474 1.00 95.88 113 LEU A N 1
ATOM 911 C CA . LEU A 1 113 ? 5.187 -8.230 2.245 1.00 95.88 113 LEU A CA 1
ATOM 912 C C . LEU A 1 113 ? 4.327 -9.499 2.322 1.00 95.88 113 LEU A C 1
ATOM 914 O O . LEU A 1 113 ? 3.622 -9.821 1.364 1.00 95.88 113 LEU A O 1
ATOM 918 N N . ASN A 1 114 ? 4.322 -10.186 3.466 1.00 96.81 114 ASN A N 1
ATOM 919 C CA . ASN A 1 114 ? 3.480 -11.363 3.682 1.00 96.81 114 ASN A CA 1
ATOM 920 C C . ASN A 1 114 ? 1.988 -11.032 3.566 1.00 96.81 114 ASN A C 1
ATOM 922 O O . ASN A 1 114 ? 1.250 -11.787 2.934 1.00 96.81 114 ASN A O 1
ATOM 926 N N . VAL A 1 115 ? 1.539 -9.893 4.102 1.00 97.62 115 VAL A N 1
ATOM 927 C CA . VAL A 1 115 ? 0.149 -9.437 3.933 1.00 97.62 115 VAL A CA 1
ATOM 928 C C . VAL A 1 115 ? -0.190 -9.225 2.456 1.00 97.62 115 VAL A C 1
ATOM 930 O O . VAL A 1 115 ? -1.230 -9.695 1.996 1.00 97.62 115 VAL A O 1
ATOM 933 N N . ILE A 1 116 ? 0.697 -8.585 1.690 1.00 96.94 116 ILE A N 1
ATOM 934 C CA . ILE A 1 116 ? 0.475 -8.349 0.255 1.00 96.94 116 ILE A CA 1
ATOM 935 C C . ILE A 1 116 ? 0.411 -9.679 -0.522 1.00 96.94 116 ILE A C 1
ATOM 937 O O . ILE A 1 116 ? -0.441 -9.843 -1.394 1.00 96.94 116 ILE A O 1
ATOM 941 N N . ASN A 1 117 ? 1.255 -10.661 -0.186 1.00 94.81 117 ASN A N 1
ATOM 942 C CA . ASN A 1 117 ? 1.215 -12.008 -0.782 1.00 94.81 117 ASN A CA 1
ATOM 943 C C . ASN A 1 117 ? -0.100 -12.749 -0.472 1.00 94.81 117 ASN A C 1
ATOM 945 O O . ASN A 1 117 ? -0.636 -13.481 -1.308 1.00 94.81 117 ASN A O 1
ATOM 949 N N . ILE A 1 118 ? -0.655 -12.544 0.722 1.00 96.25 118 ILE A N 1
ATOM 950 C CA . ILE A 1 118 ? -1.960 -13.098 1.089 1.00 96.25 118 ILE A CA 1
ATOM 951 C C . ILE A 1 118 ? -3.073 -12.468 0.234 1.00 96.25 118 ILE A C 1
ATOM 953 O O . ILE A 1 118 ? -3.952 -13.189 -0.240 1.00 96.25 118 ILE A O 1
ATOM 957 N N . TRP A 1 119 ? -3.023 -11.159 -0.035 1.00 96.00 119 TRP A N 1
ATOM 958 C CA . TRP A 1 119 ? -3.990 -10.498 -0.926 1.00 96.00 119 TRP A CA 1
ATOM 959 C C . TRP A 1 119 ? -3.941 -11.017 -2.363 1.00 96.00 119 TRP A C 1
ATOM 961 O O . TRP A 1 119 ? -4.989 -11.103 -3.003 1.00 96.00 119 TRP A O 1
ATOM 971 N N . GLU A 1 120 ? -2.758 -11.409 -2.844 1.00 92.62 120 GLU A N 1
ATOM 972 C CA . GLU A 1 120 ? -2.591 -12.092 -4.133 1.00 92.62 120 GLU A CA 1
ATOM 973 C C . GLU A 1 120 ? -3.318 -13.438 -4.146 1.00 92.62 120 GLU A C 1
ATOM 975 O O . GLU A 1 120 ? -4.089 -13.724 -5.057 1.00 92.62 120 GLU A O 1
ATOM 980 N N . THR A 1 121 ? -3.153 -14.226 -3.080 1.00 92.69 121 THR A N 1
ATOM 981 C CA . THR A 1 121 ? -3.826 -15.527 -2.923 1.00 92.69 121 THR A CA 1
ATOM 982 C C . THR A 1 121 ? -5.348 -15.378 -2.873 1.00 92.69 121 THR A C 1
ATOM 984 O O . THR A 1 121 ? -6.086 -16.230 -3.362 1.00 92.69 121 THR A O 1
ATOM 987 N N . TRP A 1 122 ? -5.835 -14.295 -2.268 1.00 93.69 122 TRP A N 1
ATOM 988 C CA . TRP A 1 122 ? -7.262 -13.993 -2.177 1.00 93.69 122 TRP A CA 1
ATOM 989 C C . TRP A 1 122 ? -7.841 -13.338 -3.435 1.00 93.69 122 TRP A C 1
ATOM 991 O O . TRP A 1 122 ? -9.061 -13.201 -3.513 1.00 93.69 122 TRP A O 1
ATOM 1001 N N . GLY A 1 123 ? -7.001 -12.923 -4.390 1.00 91.12 123 GLY A N 1
ATOM 1002 C CA . GLY A 1 123 ? -7.434 -12.228 -5.601 1.00 91.12 123 GLY A CA 1
ATOM 1003 C C . GLY A 1 123 ? -8.144 -10.900 -5.321 1.00 91.12 123 GLY A C 1
ATOM 1004 O O . GLY A 1 123 ? -9.105 -10.574 -6.009 1.00 91.12 123 GLY A O 1
ATOM 1005 N N . ILE A 1 124 ? -7.730 -10.162 -4.281 1.00 90.50 124 ILE A N 1
ATOM 1006 C CA . ILE A 1 124 ? -8.368 -8.880 -3.912 1.00 90.50 124 ILE A CA 1
ATOM 1007 C C . ILE A 1 124 ? -8.005 -7.768 -4.899 1.00 90.50 124 ILE A C 1
ATOM 1009 O O . ILE A 1 124 ? -8.834 -6.912 -5.194 1.00 90.50 124 ILE A O 1
ATOM 1013 N N . PHE A 1 125 ? -6.769 -7.784 -5.394 1.00 92.44 125 PHE A N 1
ATOM 1014 C CA . PHE A 1 125 ? -6.227 -6.774 -6.294 1.00 92.44 125 PHE A CA 1
ATOM 1015 C C . PHE A 1 125 ? -5.553 -7.433 -7.497 1.00 92.44 125 PHE A C 1
ATOM 1017 O O . PHE A 1 125 ? -5.099 -8.577 -7.415 1.00 92.44 125 PHE A O 1
ATOM 1024 N N . ASP A 1 126 ? -5.420 -6.679 -8.588 1.00 90.31 126 ASP A N 1
ATOM 1025 C CA . ASP A 1 126 ? -4.675 -7.114 -9.765 1.00 90.31 126 ASP A CA 1
ATOM 1026 C C . ASP A 1 126 ? -3.196 -7.377 -9.445 1.00 90.31 126 ASP A C 1
ATOM 1028 O O . ASP A 1 126 ? -2.539 -6.622 -8.720 1.00 90.31 126 ASP A O 1
ATOM 1032 N N . THR A 1 127 ? -2.623 -8.414 -10.061 1.00 87.38 127 THR A N 1
ATOM 1033 C CA . THR A 1 127 ? -1.220 -8.817 -9.859 1.00 87.38 127 THR A CA 1
ATOM 1034 C C . THR A 1 127 ? -0.237 -7.674 -10.112 1.00 87.38 127 THR A C 1
ATOM 1036 O O . THR A 1 127 ? 0.748 -7.522 -9.388 1.00 87.38 127 THR A O 1
ATOM 1039 N N . LYS A 1 128 ? -0.495 -6.842 -11.127 1.00 86.19 128 LYS A N 1
ATOM 1040 C CA . LYS A 1 128 ? 0.361 -5.699 -11.469 1.00 86.19 128 LYS A CA 1
ATOM 1041 C C . LYS A 1 128 ? 0.355 -4.635 -10.363 1.00 86.19 128 LYS A C 1
ATOM 1043 O O . LYS A 1 128 ? 1.423 -4.172 -9.965 1.00 86.19 128 LYS A O 1
ATOM 1048 N N . TYR A 1 129 ? -0.819 -4.333 -9.809 1.00 91.31 129 TYR A N 1
ATOM 1049 C CA . TYR A 1 129 ? -0.966 -3.432 -8.668 1.00 91.31 129 TYR A CA 1
ATOM 1050 C C . TYR A 1 129 ? -0.259 -3.989 -7.421 1.00 91.31 129 TYR A C 1
ATOM 1052 O O . TYR A 1 129 ? 0.511 -3.278 -6.776 1.00 91.31 129 TYR A O 1
ATOM 1060 N N . LEU A 1 130 ? -0.429 -5.285 -7.126 1.00 93.38 130 LEU A N 1
ATOM 1061 C CA . LEU A 1 130 ? 0.226 -5.949 -5.992 1.00 93.38 130 LEU A CA 1
ATOM 1062 C C . LEU A 1 130 ? 1.752 -5.925 -6.096 1.00 93.38 130 LEU A C 1
ATOM 1064 O O . LEU A 1 130 ? 2.418 -5.595 -5.118 1.00 93.38 130 LEU A O 1
ATOM 1068 N N . LYS A 1 131 ? 2.320 -6.216 -7.273 1.00 91.06 131 LYS A N 1
ATOM 1069 C CA . LYS A 1 131 ? 3.767 -6.072 -7.525 1.00 91.06 131 LYS A CA 1
ATOM 1070 C C . LYS A 1 131 ? 4.239 -4.639 -7.250 1.00 91.06 131 LYS A C 1
ATOM 1072 O O . LYS A 1 131 ? 5.304 -4.438 -6.675 1.00 91.06 131 LYS A O 1
ATOM 1077 N N . GLY A 1 132 ? 3.412 -3.662 -7.607 1.00 92.25 132 GLY A N 1
ATOM 1078 C CA . GLY A 1 132 ? 3.589 -2.256 -7.276 1.00 92.25 132 GLY A CA 1
ATOM 1079 C C . GLY A 1 132 ? 3.700 -1.965 -5.785 1.00 92.25 132 GLY A C 1
ATOM 1080 O O . GLY A 1 132 ? 4.628 -1.297 -5.334 1.00 92.25 132 GLY A O 1
ATOM 1081 N N . LEU A 1 133 ? 2.769 -2.504 -4.999 1.00 95.50 133 LEU A N 1
ATOM 1082 C CA . LEU A 1 133 ? 2.802 -2.371 -3.544 1.00 95.50 133 LEU A CA 1
ATOM 1083 C C . LEU A 1 133 ? 4.034 -3.050 -2.938 1.00 95.50 133 LEU A C 1
ATOM 1085 O O . LEU A 1 133 ? 4.677 -2.473 -2.060 1.00 95.50 133 LEU A O 1
ATOM 1089 N N . LYS A 1 134 ? 4.403 -4.242 -3.430 1.00 94.50 134 LYS A N 1
ATOM 1090 C CA . LYS A 1 134 ? 5.613 -4.944 -2.978 1.00 94.50 134 LYS A CA 1
ATOM 1091 C C . LYS A 1 134 ? 6.860 -4.090 -3.216 1.00 94.50 134 LYS A C 1
ATOM 1093 O O . LYS A 1 134 ? 7.657 -3.953 -2.298 1.00 94.50 134 LYS A O 1
ATOM 1098 N N . SER A 1 135 ? 6.976 -3.416 -4.364 1.00 92.81 135 SER A N 1
ATOM 1099 C CA . SER A 1 135 ? 8.122 -2.537 -4.653 1.00 92.81 135 SER A CA 1
ATOM 1100 C C . SER A 1 135 ? 8.198 -1.278 -3.775 1.00 92.81 135 SER A C 1
ATOM 1102 O O . SER A 1 135 ? 9.218 -0.591 -3.775 1.00 92.81 135 SER A O 1
ATOM 1104 N N . ILE A 1 136 ? 7.116 -0.903 -3.081 1.00 94.31 136 ILE A N 1
ATOM 1105 C CA . ILE A 1 136 ? 7.120 0.207 -2.112 1.00 94.31 136 ILE A CA 1
ATOM 1106 C C . ILE A 1 136 ? 7.703 -0.251 -0.776 1.00 94.31 136 ILE A C 1
ATOM 1108 O O . ILE A 1 136 ? 8.410 0.524 -0.125 1.00 94.31 136 ILE A O 1
ATOM 1112 N N . VAL A 1 137 ? 7.351 -1.474 -0.371 1.00 94.62 137 VAL A N 1
ATOM 1113 C CA . VAL A 1 137 ? 7.754 -2.085 0.899 1.00 94.62 137 VAL A CA 1
ATOM 1114 C C . VAL A 1 137 ? 9.172 -2.634 0.818 1.00 94.62 137 VAL A C 1
ATOM 1116 O O . VAL A 1 137 ? 9.896 -2.530 1.799 1.00 94.62 137 VAL A O 1
ATOM 1119 N N . ASP A 1 138 ? 9.568 -3.198 -0.319 1.00 90.06 138 ASP A N 1
ATOM 1120 C CA . ASP A 1 138 ? 10.900 -3.766 -0.508 1.00 90.06 138 ASP A CA 1
ATOM 1121 C C . ASP A 1 138 ? 12.007 -2.697 -0.487 1.00 90.06 138 ASP A C 1
ATOM 1123 O O . ASP A 1 138 ? 11.754 -1.489 -0.612 1.00 90.06 138 ASP A O 1
ATOM 1127 N N . GLU A 1 139 ? 13.251 -3.142 -0.318 1.00 78.56 139 GLU A N 1
ATOM 1128 C CA . GLU A 1 139 ? 14.400 -2.248 -0.298 1.00 78.56 139 GLU A CA 1
ATOM 1129 C C . GLU A 1 139 ? 14.514 -1.508 -1.636 1.00 78.56 139 GLU A C 1
ATOM 1131 O O . GLU A 1 139 ? 14.538 -2.094 -2.721 1.00 78.56 139 GLU A O 1
ATOM 1136 N N . LYS A 1 140 ? 14.576 -0.173 -1.570 1.00 76.12 140 LYS A N 1
ATOM 1137 C CA . LYS A 1 140 ? 14.701 0.626 -2.787 1.00 76.12 140 LYS A CA 1
ATOM 1138 C C . LYS A 1 140 ? 16.079 0.405 -3.401 1.00 76.12 140 LYS A C 1
ATOM 1140 O O . LYS A 1 140 ? 17.078 0.570 -2.699 1.00 76.12 140 LYS A O 1
ATOM 1145 N N . PRO A 1 141 ? 16.159 0.166 -4.718 1.00 70.00 141 PRO A N 1
ATOM 1146 C CA . PRO A 1 141 ? 17.444 0.112 -5.383 1.00 70.00 141 PRO A CA 1
ATOM 1147 C C . PRO A 1 141 ? 18.144 1.469 -5.284 1.00 70.00 141 PRO A C 1
ATOM 1149 O O . PRO A 1 141 ? 17.511 2.531 -5.180 1.00 70.00 141 PRO A O 1
ATOM 1152 N N . SER A 1 142 ? 19.474 1.431 -5.346 1.00 71.88 142 SER A N 1
ATOM 1153 C CA . SER A 1 142 ? 20.292 2.640 -5.388 1.00 71.88 142 SER A CA 1
ATOM 1154 C C . SER A 1 142 ? 19.804 3.571 -6.499 1.00 71.88 142 SER A C 1
ATOM 1156 O O . SER A 1 142 ? 19.551 3.139 -7.623 1.00 71.88 142 SER A O 1
ATOM 1158 N N . GLN A 1 143 ? 19.721 4.876 -6.219 1.00 71.75 143 GLN A N 1
ATOM 1159 C CA . GLN A 1 143 ? 19.450 5.883 -7.259 1.00 71.75 143 GLN A CA 1
ATOM 1160 C C . GLN A 1 143 ? 20.482 5.857 -8.391 1.00 71.75 143 GLN A C 1
ATOM 1162 O O . GLN A 1 143 ? 20.183 6.315 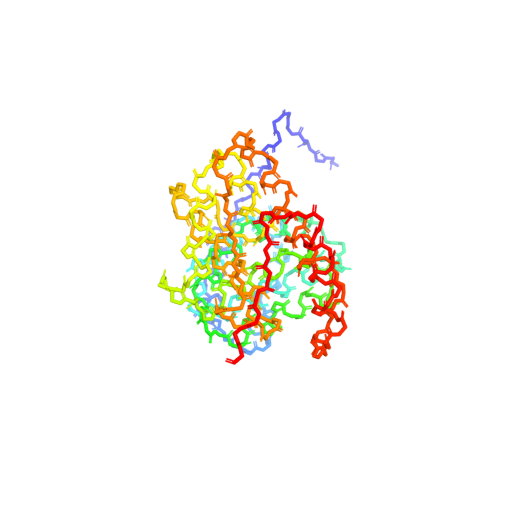-9.490 1.00 71.75 143 GLN A O 1
ATOM 1167 N N . ASN A 1 144 ? 21.666 5.307 -8.112 1.00 73.75 144 ASN A N 1
ATOM 1168 C CA . ASN A 1 144 ? 22.755 5.146 -9.065 1.00 73.75 144 ASN A CA 1
ATOM 1169 C C . ASN A 1 144 ? 22.716 3.793 -9.794 1.00 73.75 144 ASN A C 1
ATOM 1171 O O . ASN A 1 144 ? 23.647 3.495 -10.537 1.00 73.75 144 ASN A O 1
ATOM 1175 N N . SER A 1 145 ? 21.680 2.969 -9.581 1.00 78.06 145 SER A N 1
ATOM 1176 C CA . SER A 1 145 ? 21.453 1.776 -10.400 1.00 78.06 145 SER A CA 1
ATOM 1177 C C . SER A 1 145 ? 21.355 2.189 -11.868 1.00 78.06 145 SER A C 1
ATOM 1179 O O . SER A 1 145 ? 20.614 3.114 -12.223 1.00 78.06 145 SER A O 1
ATOM 1181 N N . LEU A 1 146 ? 22.115 1.505 -12.724 1.00 72.69 146 LEU A N 1
ATOM 1182 C CA . LEU A 1 146 ? 22.166 1.798 -14.154 1.00 72.69 146 LEU A CA 1
ATOM 1183 C C . LEU A 1 146 ? 20.772 1.691 -14.787 1.00 72.69 146 LEU A C 1
ATOM 1185 O O . LEU A 1 146 ? 20.397 2.546 -15.590 1.00 72.69 146 LEU A O 1
ATOM 1189 N N . LEU A 1 147 ? 19.978 0.704 -14.366 1.00 72.75 147 LEU A N 1
ATOM 1190 C CA . LEU A 1 147 ? 18.607 0.507 -14.836 1.00 72.75 147 LEU A CA 1
ATOM 1191 C C . LEU A 1 147 ? 17.704 1.668 -14.442 1.00 72.75 147 LEU A C 1
ATOM 1193 O O . LEU A 1 147 ? 16.980 2.201 -15.280 1.00 72.75 147 LEU A O 1
ATOM 1197 N N . VAL A 1 148 ? 17.791 2.118 -13.187 1.00 80.38 148 VAL A N 1
ATOM 1198 C CA . VAL A 1 148 ? 17.027 3.278 -12.714 1.00 80.38 148 VAL A CA 1
ATOM 1199 C C . VAL A 1 148 ? 17.378 4.521 -13.534 1.00 80.38 148 VAL A C 1
ATOM 1201 O O . VAL A 1 148 ? 16.476 5.246 -13.951 1.00 80.38 148 VAL A O 1
ATOM 1204 N N . ILE A 1 149 ? 18.662 4.763 -13.816 1.00 80.06 149 ILE A N 1
ATOM 1205 C CA . ILE A 1 149 ? 19.102 5.890 -14.654 1.00 80.06 149 ILE A CA 1
ATOM 1206 C C . ILE A 1 149 ? 18.512 5.779 -16.066 1.00 80.06 149 ILE A C 1
ATOM 1208 O O . ILE A 1 149 ? 17.931 6.745 -16.562 1.00 80.06 149 ILE A O 1
ATOM 1212 N N . LYS A 1 150 ? 18.594 4.600 -16.687 1.00 73.88 150 LYS A N 1
ATOM 1213 C CA . LYS A 1 150 ? 18.096 4.360 -18.049 1.00 73.88 150 LYS A CA 1
ATOM 1214 C C . LYS A 1 150 ? 16.584 4.530 -18.158 1.00 73.88 150 LYS A C 1
ATOM 1216 O O . LYS A 1 150 ? 16.106 5.207 -19.067 1.00 73.88 150 LYS A O 1
ATOM 1221 N N . TYR A 1 151 ? 15.821 3.998 -17.205 1.00 79.00 151 TYR A N 1
ATOM 1222 C CA . TYR A 1 151 ? 14.374 4.206 -17.178 1.00 79.00 151 TYR A CA 1
ATOM 1223 C C . TYR A 1 151 ? 14.009 5.673 -17.006 1.00 79.00 151 TYR A C 1
ATOM 1225 O O . TYR A 1 151 ? 13.125 6.156 -17.711 1.00 79.00 151 TYR A O 1
ATOM 1233 N N . LYS A 1 152 ? 14.721 6.415 -16.149 1.00 84.38 152 LYS A N 1
ATOM 1234 C CA . LYS A 1 152 ? 14.508 7.861 -16.011 1.00 84.38 152 LYS A CA 1
ATOM 1235 C C . LYS A 1 152 ? 14.743 8.600 -17.329 1.00 84.38 152 LYS A C 1
ATOM 1237 O O . LYS A 1 152 ? 13.921 9.437 -17.690 1.00 84.38 152 LYS A O 1
ATOM 1242 N N . GLU A 1 153 ? 15.828 8.294 -18.047 1.00 79.31 153 GLU A N 1
ATOM 1243 C CA . GLU A 1 153 ? 16.134 8.898 -19.354 1.00 79.31 153 GLU A CA 1
ATOM 1244 C C . GLU A 1 153 ? 14.981 8.704 -20.346 1.00 79.31 153 GLU A C 1
ATOM 1246 O O . GLU A 1 153 ? 14.543 9.669 -20.967 1.00 79.31 153 GLU A O 1
ATOM 1251 N N . ILE A 1 154 ? 14.445 7.486 -20.445 1.00 72.62 154 ILE A N 1
ATOM 1252 C CA . ILE A 1 154 ? 13.337 7.155 -21.353 1.00 72.62 154 ILE A CA 1
ATOM 1253 C C . ILE A 1 154 ? 12.042 7.844 -20.914 1.00 72.62 154 ILE A C 1
ATOM 1255 O O . ILE A 1 154 ? 11.361 8.487 -21.714 1.00 72.62 154 ILE A O 1
ATOM 1259 N N . LEU A 1 155 ? 11.703 7.735 -19.631 1.00 81.69 155 LEU A N 1
ATOM 1260 C CA . LEU A 1 155 ? 10.445 8.242 -19.091 1.00 81.69 155 LEU A CA 1
ATOM 1261 C C . LEU A 1 155 ? 10.367 9.776 -19.123 1.00 81.69 155 LEU A C 1
ATOM 1263 O O . LEU A 1 155 ? 9.272 10.332 -19.190 1.00 81.69 155 LEU A O 1
ATOM 1267 N N . ASN A 1 156 ? 11.504 10.474 -19.154 1.00 84.62 156 ASN A N 1
ATOM 1268 C CA . ASN A 1 156 ? 11.537 11.929 -19.315 1.00 84.62 156 ASN A CA 1
ATOM 1269 C C . ASN A 1 156 ? 10.907 12.410 -20.634 1.00 84.62 156 ASN A C 1
ATOM 1271 O O . ASN A 1 156 ? 10.369 13.519 -20.665 1.00 84.62 156 ASN A O 1
ATOM 1275 N N . TYR A 1 157 ? 10.908 11.581 -21.685 1.00 79.12 157 TYR A N 1
ATOM 1276 C CA . TYR A 1 157 ? 10.273 11.894 -22.971 1.00 79.12 157 TYR A CA 1
ATOM 1277 C C . TYR A 1 157 ? 8.745 11.720 -22.974 1.00 79.12 157 TYR A C 1
ATOM 1279 O O . TYR A 1 157 ? 8.094 12.103 -23.944 1.00 79.12 157 TYR A O 1
ATOM 1287 N N . CYS A 1 158 ? 8.162 11.145 -21.919 1.00 79.75 158 CYS A N 1
ATOM 1288 C CA . CYS A 1 158 ? 6.716 10.924 -21.812 1.00 79.75 158 CYS A CA 1
ATOM 1289 C C . CYS A 1 158 ? 5.998 12.198 -21.379 1.00 79.75 158 CYS A C 1
ATOM 1291 O O . CYS A 1 158 ? 6.593 13.026 -20.695 1.00 79.75 158 CYS A O 1
ATOM 1293 N N . ASP A 1 159 ? 4.711 12.345 -21.678 1.00 84.81 159 ASP A N 1
ATOM 1294 C CA . ASP A 1 159 ? 3.902 13.409 -21.078 1.00 84.81 159 ASP A CA 1
ATOM 1295 C C . ASP A 1 159 ? 3.450 13.069 -19.640 1.00 84.81 159 ASP A C 1
ATOM 1297 O O . ASP A 1 159 ? 3.574 11.939 -19.159 1.00 84.81 159 ASP A O 1
ATOM 1301 N N . ASP A 1 160 ? 2.938 14.071 -18.923 1.00 90.00 160 ASP A N 1
ATOM 1302 C CA . ASP A 1 160 ? 2.500 13.923 -17.529 1.00 90.00 160 ASP A CA 1
ATOM 1303 C C . ASP A 1 160 ? 1.300 12.979 -17.382 1.00 90.00 160 ASP A C 1
ATOM 1305 O O . ASP A 1 160 ? 1.140 12.324 -16.349 1.00 90.00 160 ASP A O 1
ATOM 1309 N N . TYR A 1 161 ? 0.448 12.901 -18.407 1.00 88.44 161 TYR A N 1
ATOM 1310 C CA . TYR A 1 161 ? -0.730 12.041 -18.401 1.00 88.44 161 TYR A CA 1
ATOM 1311 C C . TYR A 1 161 ? -0.321 10.565 -18.423 1.00 88.44 161 TYR A C 1
ATOM 1313 O O . TYR A 1 161 ? -0.798 9.779 -17.600 1.00 88.44 161 TYR A O 1
ATOM 1321 N N . PHE A 1 162 ? 0.622 10.213 -19.296 1.00 86.38 162 PHE A N 1
ATOM 1322 C CA . PHE A 1 162 ? 1.210 8.886 -19.390 1.00 86.38 162 PHE A CA 1
ATOM 1323 C C . PHE A 1 162 ? 1.864 8.477 -18.067 1.00 86.38 162 PHE A C 1
ATOM 1325 O O . PHE A 1 162 ? 1.527 7.430 -17.510 1.00 86.38 162 PHE A O 1
ATOM 1332 N N . ILE A 1 163 ? 2.737 9.330 -17.516 1.00 89.38 163 ILE A N 1
ATOM 1333 C CA . ILE A 1 163 ? 3.439 9.055 -16.252 1.00 89.38 163 ILE A CA 1
ATOM 1334 C C . ILE A 1 163 ? 2.445 8.831 -15.109 1.00 89.38 163 ILE A C 1
ATOM 1336 O O . ILE A 1 163 ? 2.557 7.862 -14.355 1.00 89.38 163 ILE A O 1
ATOM 1340 N N . LYS A 1 164 ? 1.415 9.675 -15.013 1.00 91.88 164 LYS A N 1
ATOM 1341 C CA . LYS A 1 164 ? 0.397 9.553 -13.971 1.00 91.88 164 LYS A CA 1
ATOM 1342 C C . LYS A 1 164 ? -0.405 8.259 -14.092 1.00 91.88 164 LYS A C 1
ATOM 1344 O O . LYS A 1 164 ? -0.682 7.625 -13.073 1.00 91.88 164 LYS A O 1
ATOM 1349 N N . ASN A 1 165 ? -0.785 7.869 -15.307 1.00 89.06 165 ASN A N 1
ATOM 1350 C CA . ASN A 1 165 ? -1.512 6.623 -15.538 1.00 89.06 165 ASN A CA 1
ATOM 1351 C C . ASN A 1 165 ? -0.658 5.402 -15.193 1.00 89.06 165 ASN A C 1
ATOM 1353 O O . ASN A 1 165 ? -1.148 4.514 -14.498 1.00 89.06 165 ASN A O 1
ATOM 1357 N N . LYS A 1 166 ? 0.625 5.397 -15.575 1.00 86.50 166 LYS A N 1
ATOM 1358 C CA . LYS A 1 166 ? 1.546 4.307 -15.230 1.00 86.50 166 LYS A CA 1
ATOM 1359 C C . LYS A 1 166 ? 1.770 4.178 -13.734 1.00 86.50 166 LYS A C 1
ATOM 1361 O O . LYS A 1 166 ? 1.765 3.065 -13.220 1.00 86.50 166 LYS A O 1
ATOM 1366 N N . CYS A 1 167 ? 1.876 5.293 -13.008 1.00 91.56 167 CYS A N 1
ATOM 1367 C CA . CYS A 1 167 ? 1.905 5.235 -11.550 1.00 91.56 167 CYS A CA 1
ATOM 1368 C C . CYS A 1 167 ? 0.680 4.501 -10.989 1.00 91.56 167 CYS A C 1
ATOM 1370 O O . CYS A 1 167 ? 0.855 3.594 -10.186 1.00 91.56 167 CYS A O 1
ATOM 1372 N N . LYS A 1 168 ? -0.542 4.836 -11.427 1.00 89.62 168 LYS A N 1
ATOM 1373 C CA . LYS A 1 168 ? -1.761 4.161 -10.937 1.00 89.62 168 LYS A CA 1
ATOM 1374 C C . LYS A 1 168 ? -1.757 2.669 -11.245 1.00 89.62 168 LYS A C 1
ATOM 1376 O O . LYS A 1 168 ? -2.024 1.862 -10.365 1.00 89.62 168 LYS A O 1
ATOM 1381 N N . GLU A 1 169 ? -1.438 2.329 -12.488 1.00 86.19 169 GLU A N 1
ATOM 1382 C CA . GLU A 1 169 ? -1.402 0.951 -12.974 1.00 86.19 169 GLU A CA 1
ATOM 1383 C C . GLU A 1 169 ? -0.405 0.087 -12.184 1.00 86.19 169 GLU A C 1
ATOM 1385 O O . GLU A 1 169 ? -0.685 -1.067 -11.866 1.00 86.19 169 GLU A O 1
ATOM 1390 N N . PHE A 1 170 ? 0.739 0.664 -11.807 1.00 88.81 170 PHE A N 1
ATOM 1391 C CA . PHE A 1 170 ? 1.770 0.011 -10.997 1.00 88.81 170 PHE A CA 1
ATOM 1392 C C . PHE A 1 170 ? 1.569 0.198 -9.491 1.00 88.81 170 PHE A C 1
ATOM 1394 O O . PHE A 1 170 ? 2.542 0.116 -8.745 1.00 88.81 170 PHE A O 1
ATOM 1401 N N . GLY A 1 171 ? 0.359 0.526 -9.025 1.00 90.38 171 GLY A N 1
ATOM 1402 C CA . GLY A 1 171 ? 0.077 0.711 -7.596 1.00 90.38 171 GLY A CA 1
ATOM 1403 C C . GLY A 1 171 ? 0.964 1.757 -6.910 1.00 90.38 171 GLY A C 1
ATOM 1404 O O . GLY A 1 171 ? 1.203 1.685 -5.709 1.00 90.38 171 GLY A O 1
ATOM 1405 N N . GLN A 1 172 ? 1.492 2.720 -7.665 1.00 93.12 172 GLN A N 1
ATOM 1406 C CA . GLN A 1 172 ? 2.333 3.805 -7.176 1.00 93.12 172 GLN A CA 1
ATOM 1407 C C . GLN A 1 172 ? 1.520 5.072 -6.934 1.00 93.12 172 GLN A C 1
ATOM 1409 O O . GLN A 1 172 ? 0.473 5.337 -7.529 1.00 93.12 172 GLN A O 1
ATOM 1414 N N . ARG A 1 173 ? 2.078 5.939 -6.093 1.00 93.06 173 ARG A N 1
ATOM 1415 C CA . ARG A 1 173 ? 1.519 7.265 -5.848 1.00 93.06 173 ARG A CA 1
ATOM 1416 C C . ARG A 1 173 ? 1.642 8.181 -7.066 1.00 93.06 173 ARG A C 1
ATOM 1418 O O . ARG A 1 173 ? 2.701 8.280 -7.693 1.00 93.06 173 ARG A O 1
ATOM 1425 N N . THR A 1 174 ? 0.580 8.944 -7.311 1.00 93.06 174 THR A N 1
ATOM 1426 C CA . THR A 1 174 ? 0.484 9.935 -8.397 1.00 93.06 174 THR A CA 1
ATOM 1427 C C . THR A 1 174 ? 0.695 11.382 -7.957 1.00 93.06 174 THR A C 1
ATOM 1429 O O . THR A 1 174 ? 0.481 12.297 -8.747 1.00 93.06 174 THR A O 1
ATOM 1432 N N . ASP A 1 175 ? 0.990 11.621 -6.684 1.00 91.50 175 ASP A N 1
ATOM 1433 C CA . ASP A 1 175 ? 1.214 12.962 -6.153 1.00 91.50 175 ASP A CA 1
ATOM 1434 C C . ASP A 1 175 ? 2.678 13.398 -6.312 1.00 91.50 175 ASP A C 1
ATOM 1436 O O . ASP A 1 175 ? 3.575 12.576 -6.517 1.00 91.50 175 ASP A O 1
ATOM 1440 N N . GLY A 1 176 ? 2.924 14.702 -6.208 1.00 92.00 176 GLY A N 1
ATOM 1441 C CA . GLY A 1 176 ? 4.249 15.279 -6.428 1.00 92.00 176 GLY A CA 1
ATOM 1442 C C . GLY A 1 176 ? 4.576 15.550 -7.900 1.00 92.00 176 GLY A C 1
ATOM 1443 O O . GLY A 1 176 ? 3.746 15.349 -8.791 1.00 92.00 176 GLY A O 1
ATOM 1444 N N . HIS A 1 177 ? 5.790 16.044 -8.141 1.00 94.75 177 HIS A N 1
ATOM 1445 C CA . HIS A 1 177 ? 6.258 16.457 -9.468 1.00 94.75 177 HIS A CA 1
ATOM 1446 C C . HIS A 1 177 ? 6.536 15.261 -10.384 1.00 94.75 177 HIS A C 1
ATOM 1448 O O . HIS A 1 177 ? 6.750 14.135 -9.922 1.00 94.75 177 HIS A O 1
ATOM 1454 N N . LYS A 1 178 ? 6.571 15.512 -11.698 1.00 93.19 178 LYS A N 1
ATOM 1455 C CA . LYS A 1 178 ? 6.822 14.489 -12.718 1.00 93.19 178 LYS A CA 1
ATOM 1456 C C . LYS A 1 178 ? 8.102 13.696 -12.439 1.00 93.19 178 LYS A C 1
ATOM 1458 O O . LYS A 1 178 ? 8.070 12.473 -12.540 1.00 93.19 178 LYS A O 1
ATOM 1463 N N . GLU A 1 179 ? 9.193 14.337 -11.999 1.00 93.94 179 GLU A N 1
ATOM 1464 C CA . GLU A 1 179 ? 10.438 13.611 -11.703 1.00 93.94 179 GLU A CA 1
ATOM 1465 C C . GLU A 1 179 ? 10.272 12.600 -10.561 1.00 93.94 179 GLU A C 1
ATOM 1467 O O . GLU A 1 179 ? 10.855 11.515 -10.600 1.00 93.94 179 GLU A O 1
ATOM 1472 N N . GLN A 1 180 ? 9.453 12.920 -9.554 1.00 93.94 180 GLN A N 1
ATOM 1473 C CA . GLN A 1 180 ? 9.176 12.013 -8.437 1.00 93.94 180 GLN A CA 1
ATOM 1474 C C . GLN A 1 180 ? 8.358 10.804 -8.901 1.00 93.94 180 GLN A C 1
ATOM 1476 O O . GLN A 1 180 ? 8.612 9.683 -8.463 1.00 93.94 180 GLN A O 1
ATOM 1481 N N . GLN A 1 181 ? 7.407 11.014 -9.811 1.00 94.50 181 GLN A N 1
ATOM 1482 C CA . GLN A 1 181 ? 6.599 9.944 -10.396 1.00 94.50 181 GLN A CA 1
ATOM 1483 C C . GLN A 1 181 ? 7.443 9.041 -11.309 1.00 94.50 181 GLN A C 1
ATOM 1485 O O . GLN A 1 181 ? 7.416 7.821 -11.156 1.00 94.50 181 GLN A O 1
ATOM 1490 N N . ILE A 1 182 ? 8.281 9.631 -12.168 1.00 92.19 182 ILE A N 1
ATOM 1491 C CA . ILE A 1 182 ? 9.255 8.910 -13.000 1.00 92.19 182 ILE A CA 1
ATOM 1492 C C . ILE A 1 182 ? 10.177 8.043 -12.137 1.00 92.19 182 ILE A C 1
ATOM 1494 O O . ILE A 1 182 ? 10.429 6.884 -12.469 1.00 92.19 182 ILE A O 1
ATOM 1498 N N . LEU A 1 183 ? 10.662 8.575 -11.012 1.00 92.00 183 LEU A N 1
ATOM 1499 C CA . LEU A 1 183 ? 11.529 7.827 -10.106 1.00 92.00 183 LEU A CA 1
ATOM 1500 C C . LEU A 1 183 ? 10.814 6.608 -9.502 1.00 92.00 183 LEU A C 1
ATOM 1502 O O . LEU A 1 183 ? 11.406 5.535 -9.436 1.00 92.00 183 LEU A O 1
ATOM 1506 N N . ARG A 1 184 ? 9.541 6.745 -9.104 1.00 92.06 184 ARG A N 1
ATOM 1507 C CA . ARG A 1 184 ? 8.735 5.621 -8.589 1.00 92.06 184 ARG A CA 1
ATOM 1508 C C . ARG A 1 184 ? 8.542 4.534 -9.643 1.00 92.06 184 ARG A C 1
ATOM 1510 O O . ARG A 1 184 ? 8.754 3.367 -9.335 1.00 92.06 184 ARG A O 1
ATOM 1517 N N . ILE A 1 185 ? 8.212 4.915 -10.880 1.00 89.81 185 ILE A N 1
ATOM 1518 C CA . ILE A 1 185 ? 8.100 3.963 -11.995 1.00 89.81 185 ILE A CA 1
ATOM 1519 C C . ILE A 1 185 ? 9.443 3.261 -12.218 1.00 89.81 185 ILE A C 1
ATOM 1521 O O . ILE A 1 185 ? 9.490 2.041 -12.291 1.00 89.81 185 ILE A O 1
ATOM 1525 N N . SER A 1 186 ? 10.544 4.011 -12.253 1.00 87.69 186 SER A N 1
ATOM 1526 C CA . SER A 1 186 ? 11.884 3.452 -12.481 1.00 87.69 186 SER A CA 1
ATOM 1527 C C . SER A 1 186 ? 12.279 2.434 -11.405 1.00 87.69 186 SER A C 1
ATOM 1529 O O . SER A 1 186 ? 12.844 1.391 -11.721 1.00 87.69 186 SER A O 1
ATOM 1531 N N . TYR A 1 187 ? 11.939 2.696 -10.140 1.00 89.44 187 TYR A N 1
ATOM 1532 C CA . TYR A 1 187 ? 12.146 1.742 -9.048 1.00 89.44 187 TYR A CA 1
ATOM 1533 C C . TYR A 1 187 ? 11.270 0.503 -9.156 1.00 89.44 187 TYR A C 1
ATOM 1535 O O . TYR A 1 187 ? 11.766 -0.596 -8.929 1.00 89.44 187 TYR A O 1
ATOM 1543 N N . PHE A 1 188 ? 10.000 0.662 -9.523 1.00 88.44 188 PHE A N 1
ATOM 1544 C CA . PHE A 1 188 ? 9.117 -0.472 -9.768 1.00 88.44 188 PHE A CA 1
ATOM 1545 C C . PHE A 1 188 ? 9.667 -1.373 -10.882 1.00 88.44 188 PHE A C 1
ATOM 1547 O O . PHE A 1 188 ? 9.758 -2.584 -10.706 1.00 88.44 188 PHE A O 1
ATOM 1554 N N . LEU A 1 189 ? 10.111 -0.795 -12.000 1.00 83.69 189 LEU A N 1
ATOM 1555 C CA . LEU A 1 189 ? 10.696 -1.561 -13.104 1.00 83.69 189 LEU A CA 1
ATOM 1556 C C . LEU A 1 189 ? 11.966 -2.300 -12.688 1.00 83.69 189 LEU A C 1
ATOM 1558 O O . LEU A 1 189 ? 12.127 -3.476 -13.010 1.00 83.69 189 LEU A O 1
ATOM 1562 N N . ASN A 1 190 ? 12.827 -1.640 -11.914 1.00 82.19 190 ASN A N 1
ATOM 1563 C CA . ASN A 1 190 ? 14.001 -2.284 -11.344 1.00 82.19 190 ASN A CA 1
ATOM 1564 C C . ASN A 1 190 ? 13.625 -3.439 -10.409 1.00 82.19 190 ASN A C 1
ATOM 1566 O O . ASN A 1 190 ? 14.234 -4.498 -10.481 1.00 82.19 190 ASN A O 1
ATOM 1570 N N . TYR A 1 191 ? 12.614 -3.256 -9.555 1.00 84.31 191 TYR A N 1
ATOM 1571 C CA . TYR A 1 191 ? 12.108 -4.303 -8.666 1.00 84.31 191 TYR A CA 1
ATOM 1572 C C . TYR A 1 191 ? 11.633 -5.531 -9.453 1.00 84.31 191 TYR A C 1
ATOM 1574 O O . TYR A 1 191 ? 11.997 -6.654 -9.112 1.00 84.31 191 TYR A O 1
ATOM 1582 N N . ILE A 1 192 ? 10.889 -5.334 -10.546 1.00 79.00 192 ILE A N 1
ATOM 1583 C CA . ILE A 1 192 ? 10.454 -6.441 -11.408 1.00 79.00 192 ILE A CA 1
ATOM 1584 C C . ILE A 1 192 ? 11.657 -7.198 -11.980 1.00 79.00 192 ILE A C 1
ATOM 1586 O O . ILE A 1 192 ? 11.708 -8.421 -11.882 1.00 79.00 192 ILE A O 1
ATOM 1590 N N . ILE A 1 193 ? 12.648 -6.490 -12.522 1.00 73.62 193 ILE A N 1
ATOM 1591 C CA . ILE A 1 193 ? 13.845 -7.115 -13.105 1.00 73.62 193 ILE A CA 1
ATOM 1592 C C . ILE A 1 193 ? 14.688 -7.828 -12.044 1.00 73.62 193 ILE A C 1
ATOM 1594 O O . ILE A 1 193 ? 15.139 -8.951 -12.264 1.00 73.62 193 ILE A O 1
ATOM 1598 N N . ALA A 1 194 ? 14.860 -7.225 -10.871 1.00 74.75 194 ALA A N 1
ATOM 1599 C CA . ALA A 1 194 ? 15.585 -7.841 -9.767 1.00 74.75 194 ALA A CA 1
ATOM 1600 C C . ALA A 1 194 ? 14.876 -9.108 -9.261 1.00 74.75 194 ALA A C 1
ATOM 1602 O O . ALA A 1 194 ? 15.534 -10.114 -8.999 1.00 74.75 194 ALA A O 1
ATOM 1603 N N . SER A 1 195 ? 13.536 -9.106 -9.206 1.00 73.50 195 SER A N 1
ATOM 1604 C CA . SER A 1 195 ? 12.733 -10.276 -8.806 1.00 73.50 195 SER A CA 1
ATOM 1605 C C . SER A 1 195 ? 12.902 -11.488 -9.729 1.00 73.50 195 SER A C 1
ATOM 1607 O O . SER A 1 195 ? 12.543 -12.607 -9.377 1.00 73.50 195 SER A O 1
ATOM 1609 N N . TRP A 1 196 ? 13.470 -11.265 -10.909 1.00 66.56 196 TRP A N 1
ATOM 1610 C CA . TRP A 1 196 ? 13.764 -12.274 -11.916 1.00 66.56 196 TRP A CA 1
ATOM 1611 C C . TRP A 1 196 ? 15.205 -12.792 -11.861 1.00 66.56 196 TRP A C 1
ATOM 1613 O O . TRP A 1 196 ? 15.604 -13.599 -12.698 1.00 66.56 196 TRP A O 1
ATOM 1623 N N . GLY A 1 197 ? 16.009 -12.306 -10.912 1.00 64.19 197 GLY A N 1
ATOM 1624 C CA . GLY A 1 197 ? 17.428 -12.644 -10.808 1.00 64.19 197 GLY A CA 1
ATOM 1625 C C . GLY A 1 197 ? 18.296 -12.015 -11.903 1.00 64.19 197 GLY A C 1
ATOM 1626 O O . GLY A 1 197 ? 19.458 -12.394 -12.056 1.00 64.19 197 GLY A O 1
ATOM 1627 N N . ILE A 1 198 ? 17.760 -11.059 -12.669 1.00 64.12 198 ILE A N 1
ATOM 1628 C CA . ILE A 1 198 ? 18.519 -10.319 -13.677 1.00 64.12 198 ILE A CA 1
ATOM 1629 C C . ILE A 1 198 ? 19.302 -9.213 -12.969 1.00 64.12 198 ILE A C 1
ATOM 1631 O O . ILE A 1 198 ? 18.731 -8.393 -12.251 1.00 64.12 198 ILE A O 1
ATOM 1635 N N . LYS A 1 199 ? 20.620 -9.197 -13.175 1.00 62.16 199 LYS A N 1
ATOM 1636 C CA . LYS A 1 199 ? 21.511 -8.190 -12.592 1.00 62.16 199 LYS A CA 1
ATOM 1637 C C . LYS A 1 199 ? 21.453 -6.869 -13.364 1.00 62.16 199 LYS A C 1
ATOM 1639 O O . LYS A 1 199 ? 21.186 -6.850 -14.565 1.00 62.16 199 LYS A O 1
ATOM 1644 N N . ASP A 1 200 ? 21.752 -5.772 -12.669 1.00 58.75 200 ASP A N 1
ATOM 1645 C CA . ASP A 1 200 ? 21.717 -4.400 -13.200 1.00 58.75 200 ASP A CA 1
ATOM 1646 C C . ASP A 1 200 ? 22.574 -4.187 -14.464 1.00 58.75 200 ASP A C 1
ATOM 16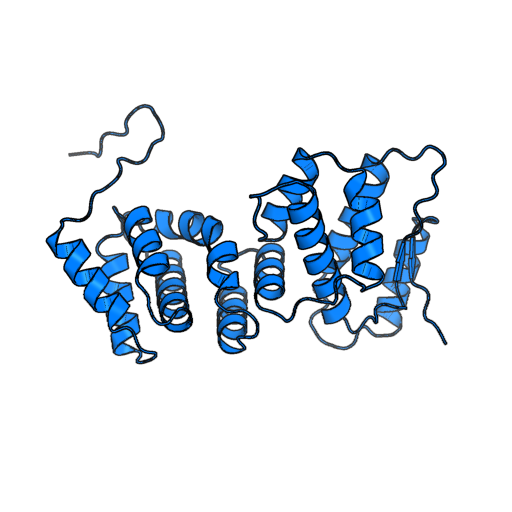48 O O . ASP A 1 200 ? 22.278 -3.311 -15.273 1.00 58.75 200 ASP A O 1
ATOM 1652 N N . ASP A 1 201 ? 23.627 -4.981 -14.651 1.00 58.34 201 ASP A N 1
ATOM 1653 C CA . ASP A 1 201 ? 24.545 -4.939 -15.791 1.00 58.34 201 ASP A CA 1
ATOM 1654 C C . ASP A 1 201 ? 24.061 -5.747 -17.011 1.00 58.34 201 ASP A C 1
ATOM 1656 O O . ASP A 1 201 ? 24.715 -5.735 -18.052 1.00 58.34 201 ASP A O 1
ATOM 1660 N N . TRP A 1 202 ? 22.925 -6.451 -16.914 1.00 50.81 202 TRP A N 1
ATOM 1661 C CA . TRP A 1 202 ? 22.447 -7.355 -17.971 1.00 50.81 202 TRP A CA 1
ATOM 1662 C C . TRP A 1 202 ? 21.448 -6.723 -18.950 1.00 50.81 202 TRP A C 1
ATOM 1664 O O . TRP A 1 202 ? 21.133 -7.313 -19.988 1.00 50.81 202 TRP A O 1
ATOM 1674 N N . VAL A 1 203 ? 20.914 -5.537 -18.653 1.00 52.53 203 VAL A N 1
ATOM 1675 C CA . VAL A 1 203 ? 19.849 -4.920 -19.460 1.00 52.53 203 VAL A CA 1
ATOM 1676 C C . VAL A 1 203 ? 20.310 -3.570 -19.997 1.00 52.53 203 VAL A C 1
ATOM 1678 O O . VAL A 1 203 ? 20.519 -2.622 -19.243 1.00 52.53 203 VAL A O 1
ATOM 1681 N N . TYR A 1 204 ? 20.416 -3.474 -21.325 1.00 51.75 204 TYR A N 1
ATOM 1682 C CA . TYR A 1 204 ? 20.707 -2.231 -22.029 1.00 51.75 204 TYR A CA 1
ATOM 1683 C C . TYR A 1 204 ? 19.468 -1.796 -22.809 1.00 51.75 204 TYR A C 1
ATOM 1685 O O . TYR A 1 204 ? 18.926 -2.530 -23.635 1.00 51.75 204 TYR A O 1
ATOM 1693 N N . VAL A 1 205 ? 19.009 -0.575 -22.550 1.00 50.72 205 VAL A N 1
ATOM 1694 C CA . VAL A 1 205 ? 17.998 0.072 -23.386 1.00 50.72 205 VAL A CA 1
ATOM 1695 C C . VAL A 1 205 ? 18.669 1.257 -24.065 1.00 50.72 205 VAL A C 1
ATOM 1697 O O . VAL A 1 205 ? 19.006 2.240 -23.403 1.00 50.72 205 VAL A O 1
ATOM 1700 N N . GLU A 1 206 ? 18.904 1.151 -25.373 1.00 50.06 206 GLU A N 1
ATOM 1701 C CA . GLU A 1 206 ? 19.430 2.246 -26.186 1.00 50.06 206 GLU A CA 1
ATOM 1702 C C . GLU A 1 206 ? 18.310 2.863 -27.017 1.00 50.06 206 GLU A C 1
ATOM 1704 O O . GLU A 1 206 ? 17.830 2.303 -27.996 1.00 50.06 206 GLU A O 1
ATOM 1709 N N . VAL A 1 207 ? 17.906 4.079 -26.664 1.00 50.09 207 VAL A N 1
ATOM 1710 C CA . VAL A 1 207 ? 17.000 4.840 -27.523 1.00 50.09 207 VAL A CA 1
ATOM 1711 C C . VAL A 1 207 ? 17.815 5.455 -28.657 1.00 50.09 207 VAL A C 1
ATOM 1713 O O . VAL A 1 207 ? 18.474 6.478 -28.469 1.00 50.09 207 VAL A O 1
ATOM 1716 N N . GLN A 1 208 ? 17.770 4.853 -29.849 1.00 48.84 208 GLN A N 1
ATOM 1717 C CA . GLN A 1 208 ? 18.316 5.500 -31.042 1.00 48.84 208 GLN A CA 1
ATOM 1718 C C . GLN A 1 208 ? 17.465 6.730 -31.390 1.00 48.84 208 GLN A C 1
ATOM 1720 O O . GLN A 1 208 ? 16.269 6.643 -31.662 1.00 48.84 208 GLN A O 1
ATOM 1725 N N . SER A 1 209 ? 18.101 7.901 -31.363 1.00 43.97 209 SER A N 1
ATOM 1726 C CA . SER A 1 209 ? 17.491 9.231 -31.492 1.00 43.97 209 SER A CA 1
ATOM 1727 C C . SER A 1 209 ? 16.971 9.578 -32.895 1.00 43.97 209 SER A C 1
ATOM 1729 O O . SER A 1 209 ? 16.501 10.693 -33.127 1.00 43.97 209 SER A O 1
ATOM 1731 N N . SER A 1 210 ? 17.016 8.655 -33.856 1.00 42.56 210 SER A N 1
ATOM 1732 C CA . SER A 1 210 ? 16.629 8.921 -35.240 1.00 42.56 210 SER A CA 1
ATOM 173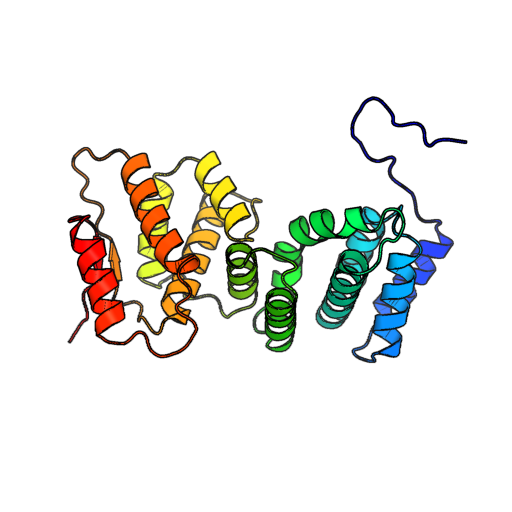3 C C . SER A 1 210 ? 15.136 8.655 -35.478 1.00 42.56 210 SER A C 1
ATOM 1735 O O . SER A 1 210 ? 14.711 7.601 -35.939 1.00 42.56 210 SER A O 1
ATOM 1737 N N . GLY A 1 211 ? 14.312 9.663 -35.176 1.00 48.41 211 GLY A N 1
ATOM 1738 C CA . GLY A 1 211 ? 12.974 9.821 -35.768 1.00 48.41 211 GLY A CA 1
ATOM 1739 C C . GLY A 1 211 ? 11.852 8.931 -35.223 1.00 48.41 211 GLY A C 1
ATOM 1740 O O . GLY A 1 211 ? 10.726 9.013 -35.715 1.00 48.41 211 GLY A O 1
ATOM 1741 N N . THR A 1 212 ? 12.106 8.114 -34.201 1.00 49.25 212 THR A N 1
ATOM 1742 C CA . THR A 1 212 ? 11.053 7.317 -33.558 1.00 49.25 212 THR A CA 1
ATOM 1743 C C . THR A 1 212 ? 10.300 8.180 -32.544 1.00 49.25 212 THR A C 1
ATOM 1745 O O . THR A 1 212 ? 10.901 8.722 -31.620 1.00 49.25 212 THR A O 1
ATOM 1748 N N . LYS A 1 213 ? 8.978 8.330 -32.710 1.00 48.62 213 LYS A N 1
ATOM 1749 C CA . LYS A 1 213 ? 8.142 9.070 -31.750 1.00 48.62 213 LYS A CA 1
ATOM 1750 C C . LYS A 1 213 ? 8.236 8.430 -30.351 1.00 48.62 213 LYS A C 1
ATOM 1752 O O . LYS A 1 213 ? 8.184 7.200 -30.279 1.00 48.62 213 LYS A O 1
ATOM 1757 N N . PRO A 1 214 ? 8.292 9.218 -29.258 1.00 49.53 214 PRO A N 1
ATOM 1758 C CA . PRO A 1 214 ? 8.294 8.708 -27.882 1.00 49.53 214 PRO A CA 1
ATOM 1759 C C . PRO A 1 214 ? 7.185 7.682 -27.614 1.00 49.53 214 PRO A C 1
ATOM 1761 O O . PRO A 1 214 ? 7.433 6.660 -26.992 1.00 49.53 214 PRO A O 1
ATOM 1764 N N . GLU A 1 215 ? 6.001 7.889 -28.191 1.00 47.06 215 GLU A N 1
ATOM 1765 C CA . GLU A 1 215 ? 4.842 6.983 -28.136 1.00 47.06 215 GLU A CA 1
ATOM 1766 C C . GLU A 1 215 ? 5.161 5.543 -28.592 1.00 47.06 215 GLU A C 1
ATOM 1768 O O . GLU A 1 215 ? 4.702 4.586 -27.977 1.00 47.06 215 GLU A O 1
ATOM 1773 N N . ASN A 1 216 ? 6.018 5.365 -29.606 1.00 53.53 216 ASN A N 1
ATOM 1774 C CA . ASN A 1 216 ? 6.419 4.043 -30.104 1.00 53.53 216 ASN A CA 1
ATOM 1775 C C . ASN A 1 216 ? 7.463 3.372 -29.203 1.00 53.53 216 ASN A C 1
ATOM 1777 O O . ASN A 1 216 ? 7.523 2.148 -29.137 1.00 53.53 216 ASN A O 1
ATOM 1781 N N . ILE A 1 217 ? 8.311 4.159 -28.534 1.00 50.28 217 ILE A N 1
ATOM 1782 C CA . ILE A 1 217 ? 9.238 3.652 -27.513 1.00 50.28 217 ILE A CA 1
ATOM 1783 C C . ILE A 1 217 ? 8.429 3.230 -26.289 1.00 50.28 217 ILE A C 1
ATOM 1785 O O . ILE A 1 217 ? 8.709 2.192 -25.702 1.00 50.28 217 ILE A O 1
ATOM 1789 N N . LEU A 1 218 ? 7.379 3.979 -25.957 1.00 51.53 218 LEU A N 1
ATOM 1790 C CA . LEU A 1 218 ? 6.496 3.686 -24.840 1.00 51.53 218 LEU A CA 1
ATOM 1791 C C . LEU A 1 218 ? 5.629 2.467 -25.070 1.00 51.53 218 LEU A C 1
ATOM 1793 O O . LEU A 1 218 ? 5.525 1.665 -24.161 1.00 51.53 218 LEU A O 1
ATOM 1797 N N . GLU A 1 219 ? 5.086 2.262 -26.267 1.00 55.47 219 GLU A N 1
ATOM 1798 C CA . GLU A 1 219 ? 4.358 1.031 -26.590 1.00 55.47 219 GLU A CA 1
ATOM 1799 C C . GLU A 1 219 ? 5.281 -0.200 -26.538 1.00 55.47 219 GLU A C 1
ATOM 1801 O O . GLU A 1 219 ? 4.857 -1.296 -26.177 1.00 55.47 219 GLU A O 1
ATOM 1806 N N . LYS A 1 220 ? 6.567 -0.032 -26.871 1.00 55.84 220 LYS A N 1
ATOM 1807 C CA . LYS A 1 220 ? 7.581 -1.093 -26.770 1.00 55.84 220 LYS A CA 1
ATOM 1808 C C . LYS A 1 220 ? 7.986 -1.353 -25.325 1.00 55.84 220 LYS A C 1
ATOM 1810 O O . LYS A 1 220 ? 8.042 -2.508 -24.921 1.00 55.84 220 LYS A O 1
ATOM 1815 N N . VAL A 1 221 ? 8.222 -0.303 -24.544 1.00 52.56 221 VAL A N 1
ATOM 1816 C CA . VAL A 1 221 ? 8.489 -0.392 -23.106 1.00 52.56 221 VAL A CA 1
ATOM 1817 C C . VAL A 1 221 ? 7.277 -0.969 -22.384 1.00 52.56 221 VAL A C 1
ATOM 1819 O O . VAL A 1 221 ? 7.467 -1.853 -21.568 1.00 52.56 221 VAL A O 1
ATOM 1822 N N . ASP A 1 222 ? 6.051 -0.590 -22.737 1.00 55.94 222 ASP A N 1
ATOM 1823 C CA . ASP A 1 222 ? 4.822 -1.183 -22.206 1.00 55.94 222 ASP A CA 1
ATOM 1824 C C . ASP A 1 222 ? 4.682 -2.643 -22.593 1.00 55.94 222 ASP A C 1
ATOM 1826 O O . ASP A 1 222 ? 4.392 -3.447 -21.726 1.00 55.94 222 ASP A O 1
ATOM 1830 N N . LYS A 1 223 ? 4.962 -3.033 -23.841 1.00 60.28 223 LYS A N 1
ATOM 1831 C CA . LYS A 1 223 ? 4.977 -4.454 -24.225 1.00 60.28 223 LYS A CA 1
ATOM 1832 C C . LYS A 1 223 ? 6.028 -5.244 -23.459 1.00 60.28 223 LYS A C 1
ATOM 1834 O O . LYS A 1 223 ? 5.769 -6.382 -23.080 1.00 60.28 223 LYS A O 1
ATOM 1839 N N . ILE A 1 224 ? 7.195 -4.647 -23.218 1.00 57.16 224 ILE A N 1
ATOM 1840 C CA . ILE A 1 224 ? 8.224 -5.238 -22.367 1.00 57.16 224 ILE A CA 1
ATOM 1841 C C . ILE A 1 224 ? 7.666 -5.362 -20.957 1.00 57.16 224 ILE A C 1
ATOM 1843 O O . ILE A 1 224 ? 7.595 -6.473 -20.466 1.00 57.16 224 ILE A O 1
ATOM 1847 N N . ILE A 1 225 ? 7.186 -4.284 -20.340 1.00 56.25 225 ILE A N 1
ATOM 1848 C CA . ILE A 1 225 ? 6.626 -4.274 -18.986 1.00 56.25 225 ILE A CA 1
ATOM 1849 C C . ILE A 1 225 ? 5.462 -5.252 -18.858 1.00 56.25 225 ILE A C 1
ATOM 1851 O O . ILE A 1 225 ? 5.405 -5.970 -17.873 1.00 56.25 225 ILE A O 1
ATOM 1855 N N . ASP A 1 226 ? 4.562 -5.340 -19.827 1.00 62.25 226 ASP A N 1
ATOM 1856 C CA . ASP A 1 226 ? 3.444 -6.281 -19.866 1.00 62.25 226 ASP A CA 1
ATOM 1857 C C . ASP A 1 226 ? 3.936 -7.720 -20.000 1.00 62.25 226 ASP A C 1
ATOM 1859 O O . ASP A 1 226 ? 3.433 -8.600 -19.305 1.00 62.25 226 ASP A O 1
ATOM 1863 N N . MET A 1 227 ? 4.975 -7.974 -20.800 1.00 58.78 227 MET A N 1
ATOM 1864 C CA . MET A 1 227 ? 5.677 -9.258 -20.767 1.00 58.78 227 MET A CA 1
ATOM 1865 C C . MET A 1 227 ? 6.287 -9.522 -19.386 1.00 58.78 227 MET A C 1
ATOM 1867 O O . MET A 1 227 ? 6.135 -10.634 -18.872 1.00 58.78 227 MET A O 1
ATOM 1871 N N . LEU A 1 228 ? 6.931 -8.514 -18.776 1.00 52.75 228 LEU A N 1
ATOM 1872 C CA . LEU A 1 228 ? 7.592 -8.639 -17.477 1.00 52.75 228 LEU A CA 1
ATOM 1873 C C . LEU A 1 228 ? 6.603 -8.813 -16.314 1.00 52.75 228 LEU A C 1
ATOM 1875 O O . LEU A 1 228 ? 6.889 -9.436 -15.293 1.00 52.75 228 LEU A O 1
ATOM 1879 N N . THR A 1 229 ? 5.409 -8.253 -16.442 1.00 55.47 229 THR A N 1
ATOM 1880 C CA . THR A 1 229 ? 4.431 -8.188 -15.356 1.00 55.47 229 THR A CA 1
ATOM 1881 C C . THR A 1 229 ? 3.287 -9.181 -15.528 1.00 55.47 229 THR A C 1
ATOM 1883 O O . THR A 1 229 ? 2.729 -9.583 -14.504 1.00 55.47 229 THR A O 1
ATOM 1886 N N . GLY A 1 230 ? 2.978 -9.609 -16.758 1.00 47.81 230 GLY A N 1
ATOM 1887 C CA . GLY A 1 230 ? 1.776 -10.365 -17.126 1.00 47.81 230 GLY A CA 1
ATOM 1888 C C . GLY A 1 230 ? 1.980 -11.818 -17.568 1.00 47.81 230 GLY A C 1
ATOM 1889 O O . GLY A 1 230 ? 1.001 -12.558 -17.631 1.00 47.81 230 GLY A O 1
ATOM 1890 N N . THR A 1 231 ? 3.204 -12.280 -17.840 1.00 43.69 231 THR A N 1
ATOM 1891 C CA . THR A 1 231 ? 3.430 -13.720 -18.057 1.00 43.69 231 THR A CA 1
ATOM 1892 C C . THR A 1 231 ? 3.613 -14.427 -16.716 1.00 43.69 231 THR A C 1
ATOM 1894 O O . THR A 1 231 ? 4.363 -13.965 -15.858 1.00 43.69 231 THR A O 1
ATOM 1897 N N . GLY A 1 232 ? 2.896 -15.534 -16.514 1.00 40.06 232 GLY A N 1
ATOM 1898 C CA . GLY A 1 232 ? 2.962 -16.402 -15.334 1.00 40.06 232 GLY A CA 1
ATOM 1899 C C . GLY A 1 232 ? 4.292 -17.143 -15.172 1.00 40.06 232 GLY A C 1
ATOM 1900 O O . GLY A 1 232 ? 4.293 -18.339 -14.905 1.00 40.06 232 GLY A O 1
ATOM 1901 N N . ILE A 1 233 ? 5.418 -16.448 -15.335 1.00 43.00 233 ILE A N 1
ATOM 1902 C CA . ILE A 1 233 ? 6.745 -16.916 -14.943 1.00 43.00 233 ILE A CA 1
ATOM 1903 C C . ILE A 1 233 ? 6.803 -16.782 -13.416 1.00 43.00 233 ILE A C 1
ATOM 1905 O O . ILE A 1 233 ? 7.295 -15.800 -12.860 1.00 43.00 233 ILE A O 1
ATOM 1909 N N . GLN A 1 234 ? 6.154 -17.722 -12.727 1.00 37.75 234 GLN A N 1
ATOM 1910 C CA . GLN A 1 234 ? 6.287 -17.878 -11.286 1.00 37.75 234 GLN A CA 1
ATOM 1911 C C . GLN A 1 234 ? 7.657 -18.486 -11.003 1.00 37.75 234 GLN A C 1
ATOM 1913 O O . GLN A 1 234 ? 7.856 -19.646 -11.324 1.00 37.75 234 GLN A O 1
ATOM 1918 N N . GLY A 1 235 ? 8.553 -17.700 -10.402 1.00 36.22 235 GLY A N 1
ATOM 1919 C CA . GLY A 1 235 ? 9.452 -18.092 -9.303 1.00 36.22 235 GLY A CA 1
ATOM 1920 C C . GLY A 1 235 ? 10.405 -19.288 -9.436 1.00 36.22 235 GLY A C 1
ATOM 1921 O O . GLY A 1 235 ? 11.219 -19.472 -8.538 1.00 36.22 235 GLY A O 1
ATOM 1922 N N . GLU A 1 236 ? 10.359 -20.079 -10.495 1.00 34.25 236 GLU A N 1
ATOM 1923 C CA . GLU A 1 236 ? 11.375 -21.068 -10.823 1.00 34.25 236 GLU A CA 1
ATOM 1924 C C . GLU A 1 236 ? 12.284 -20.432 -11.866 1.00 34.25 236 GLU A C 1
ATOM 1926 O O . GLU A 1 236 ? 11.794 -19.741 -12.760 1.00 34.25 236 GLU A O 1
ATOM 1931 N N . GLU A 1 237 ? 13.597 -20.567 -11.653 1.00 38.94 237 GLU A N 1
ATOM 1932 C CA . GLU A 1 237 ? 14.682 -19.975 -12.437 1.00 38.94 237 GLU A CA 1
ATOM 1933 C C . GLU A 1 237 ? 14.247 -19.649 -13.867 1.00 38.94 237 GLU A C 1
ATOM 1935 O O . GLU A 1 237 ? 13.791 -20.536 -14.588 1.00 38.94 237 GLU A O 1
ATOM 1940 N N . LEU A 1 238 ? 14.394 -18.383 -14.282 1.00 45.25 238 LEU A N 1
ATOM 1941 C CA . LEU A 1 238 ? 14.360 -18.017 -15.696 1.00 45.25 238 LEU A CA 1
ATOM 1942 C C . LEU A 1 238 ? 15.416 -18.873 -16.393 1.00 45.25 238 LEU A C 1
ATOM 1944 O O . LEU A 1 238 ? 16.597 -18.523 -16.441 1.00 45.25 238 LEU A O 1
ATOM 1948 N N . ASP A 1 239 ? 14.991 -20.034 -16.876 1.00 48.22 239 ASP A N 1
ATOM 1949 C CA . ASP A 1 239 ? 15.859 -20.972 -17.541 1.00 48.22 239 ASP A CA 1
ATOM 1950 C C . ASP A 1 239 ? 16.457 -20.272 -18.764 1.00 48.22 239 ASP A C 1
ATOM 1952 O O . ASP A 1 239 ? 15.953 -19.260 -19.277 1.00 48.22 239 ASP A O 1
ATOM 1956 N N . ALA A 1 240 ? 17.588 -20.784 -19.241 1.00 48.25 240 ALA A N 1
ATOM 1957 C CA . ALA A 1 240 ? 18.257 -20.199 -20.397 1.00 48.25 240 ALA A CA 1
ATOM 1958 C C . ALA A 1 240 ? 17.293 -20.028 -21.593 1.00 48.25 240 ALA A C 1
ATOM 1960 O O . ALA A 1 240 ? 17.471 -19.104 -22.386 1.00 48.25 240 ALA A O 1
ATOM 1961 N N . LEU A 1 241 ? 16.243 -20.857 -21.679 1.00 46.56 241 LEU A N 1
ATOM 1962 C CA . LEU A 1 241 ? 15.182 -20.802 -22.684 1.00 46.56 241 LEU A CA 1
ATOM 1963 C C . LEU A 1 241 ? 14.260 -19.590 -22.521 1.00 46.56 241 LEU A C 1
ATOM 1965 O O . LEU A 1 241 ? 13.933 -18.953 -23.520 1.00 46.56 241 LEU A O 1
ATOM 1969 N N . SER A 1 242 ? 13.882 -19.222 -21.301 1.00 50.41 242 SER A N 1
ATOM 1970 C CA . SER A 1 242 ? 13.046 -18.056 -21.011 1.00 50.41 242 SER A CA 1
ATOM 1971 C C . SER A 1 242 ? 13.810 -16.752 -21.256 1.00 50.41 242 SER A C 1
ATOM 1973 O O . SER A 1 242 ? 13.291 -15.839 -21.904 1.00 50.41 242 SER A O 1
ATOM 1975 N N . ILE A 1 243 ? 15.098 -16.701 -20.892 1.00 51.75 243 ILE A N 1
ATOM 1976 C CA . ILE A 1 243 ? 15.997 -15.598 -21.278 1.00 51.75 243 ILE A CA 1
ATOM 1977 C C . ILE A 1 243 ? 16.145 -15.535 -22.803 1.00 51.75 243 ILE A C 1
ATOM 1979 O O . ILE A 1 243 ? 16.113 -14.454 -23.390 1.00 51.75 243 ILE A O 1
ATOM 1983 N N . GLN A 1 244 ? 16.278 -16.678 -23.477 1.00 53.06 244 GLN A N 1
ATOM 1984 C CA . GLN A 1 244 ? 16.392 -16.740 -24.934 1.00 53.06 244 GLN A CA 1
ATOM 1985 C C . GLN A 1 244 ? 15.074 -16.378 -25.639 1.00 53.06 244 GLN A C 1
ATOM 1987 O O . GLN A 1 244 ? 15.112 -15.782 -26.713 1.00 53.06 244 GLN A O 1
ATOM 1992 N N . ALA A 1 245 ? 13.918 -16.663 -25.037 1.00 52.12 245 ALA A N 1
ATOM 1993 C CA . ALA A 1 245 ? 12.601 -16.261 -25.520 1.00 52.12 245 ALA A CA 1
ATOM 1994 C C . ALA A 1 245 ? 12.400 -14.747 -25.392 1.00 52.12 245 ALA A C 1
ATOM 1996 O O . ALA A 1 245 ? 11.966 -14.111 -26.357 1.00 52.12 245 ALA A O 1
ATOM 1997 N N . ILE A 1 246 ? 12.803 -14.159 -24.259 1.00 52.72 246 ILE A N 1
ATOM 1998 C CA . ILE A 1 246 ? 12.836 -12.706 -24.069 1.00 52.72 246 ILE A CA 1
ATOM 1999 C C . ILE A 1 246 ? 13.803 -12.077 -25.082 1.00 52.72 246 ILE A C 1
ATOM 2001 O O . ILE A 1 246 ? 13.389 -11.194 -25.826 1.00 52.72 246 ILE A O 1
ATOM 2005 N N . LYS A 1 247 ? 15.039 -12.585 -25.221 1.00 52.56 247 LYS A N 1
ATOM 2006 C CA . LYS A 1 247 ? 16.012 -12.127 -26.236 1.00 52.56 247 LYS A CA 1
ATOM 2007 C C . LYS A 1 247 ? 15.451 -12.225 -27.661 1.00 52.56 247 LYS A C 1
ATOM 2009 O O . LYS A 1 247 ? 15.551 -11.278 -28.429 1.00 52.56 247 LYS A O 1
ATOM 2014 N N . LYS A 1 248 ? 14.804 -13.337 -28.026 1.00 53.12 248 LYS A N 1
ATOM 2015 C CA . LYS A 1 248 ? 14.193 -13.546 -29.353 1.00 53.12 248 LYS A CA 1
ATOM 2016 C C . LYS A 1 248 ? 13.026 -12.594 -29.614 1.00 53.12 248 LYS A C 1
ATOM 2018 O O . LYS A 1 248 ? 12.817 -12.194 -30.757 1.00 53.12 248 LYS A O 1
ATOM 2023 N N . HIS A 1 249 ? 12.255 -12.252 -28.585 1.00 49.22 249 HIS A N 1
ATOM 2024 C CA . HIS A 1 249 ? 11.172 -11.283 -28.703 1.00 49.22 249 HIS A CA 1
ATOM 2025 C C . HIS A 1 249 ? 11.710 -9.850 -28.791 1.00 49.22 249 HIS A C 1
ATOM 2027 O O . HIS A 1 249 ? 11.266 -9.096 -29.651 1.00 49.22 249 HIS A O 1
ATOM 2033 N N . LEU A 1 250 ? 12.712 -9.509 -27.977 1.00 47.03 250 LEU A N 1
ATOM 2034 C CA . LEU A 1 250 ? 13.414 -8.226 -28.016 1.00 47.03 250 LEU A CA 1
ATOM 2035 C C . LEU A 1 250 ? 14.162 -8.005 -29.332 1.00 47.03 250 LEU A C 1
ATOM 2037 O O . LEU A 1 250 ? 14.161 -6.892 -29.825 1.00 47.03 250 LEU A O 1
ATOM 2041 N N . ASN A 1 251 ? 14.658 -9.053 -29.997 1.00 50.44 251 ASN A N 1
ATOM 2042 C CA . ASN A 1 251 ? 15.240 -8.955 -31.345 1.00 50.44 251 ASN A CA 1
ATOM 2043 C C . ASN A 1 251 ? 14.256 -8.442 -32.421 1.00 50.44 251 ASN A C 1
ATOM 2045 O O . ASN A 1 251 ? 14.684 -8.107 -33.524 1.00 50.44 251 ASN A O 1
ATOM 2049 N N . LYS A 1 252 ? 12.944 -8.379 -32.139 1.00 45.72 252 LYS A N 1
ATOM 2050 C CA . LYS A 1 252 ? 11.960 -7.691 -33.000 1.00 45.72 252 LYS A CA 1
ATOM 2051 C C . LYS A 1 252 ? 12.014 -6.162 -32.862 1.00 45.72 252 LYS A C 1
ATOM 2053 O O . LYS A 1 252 ? 11.387 -5.461 -33.652 1.00 45.72 252 LYS A O 1
ATOM 2058 N N . TYR A 1 253 ? 12.744 -5.675 -31.866 1.00 45.22 253 TYR A N 1
ATOM 2059 C CA . TYR A 1 253 ? 12.939 -4.284 -31.488 1.00 45.22 253 TYR A CA 1
ATOM 2060 C C . TYR A 1 253 ? 14.453 -4.016 -31.471 1.00 45.22 253 TYR A C 1
ATOM 2062 O O . TYR A 1 253 ? 15.074 -4.113 -30.417 1.00 45.22 253 TYR A O 1
ATOM 2070 N N . PRO A 1 254 ? 15.085 -3.746 -32.630 1.00 47.31 254 PRO A N 1
ATOM 2071 C CA . PRO A 1 254 ? 16.548 -3.665 -32.754 1.00 47.31 254 PRO A CA 1
ATOM 2072 C C . PRO A 1 254 ? 17.197 -2.598 -31.852 1.00 47.31 254 PRO A C 1
ATOM 2074 O O . PRO A 1 254 ? 18.392 -2.657 -31.587 1.00 47.31 254 PRO A O 1
ATOM 2077 N N . GLU A 1 255 ? 16.403 -1.655 -31.353 1.00 44.56 255 GLU A N 1
ATOM 2078 C CA . GLU A 1 255 ? 16.758 -0.654 -30.345 1.00 44.56 255 GLU A CA 1
ATOM 2079 C C . GLU A 1 255 ? 16.768 -1.147 -28.873 1.00 44.56 255 GLU A C 1
ATOM 2081 O O . GLU A 1 255 ? 17.162 -0.402 -27.982 1.00 44.56 255 GLU A O 1
ATOM 2086 N N . VAL A 1 256 ? 16.362 -2.386 -28.564 1.00 42.56 256 VAL A N 1
ATOM 2087 C CA . VAL A 1 256 ? 16.383 -2.928 -27.189 1.00 42.56 256 VAL A CA 1
ATOM 2088 C C . VAL A 1 256 ? 17.063 -4.293 -27.159 1.00 42.56 256 VAL A C 1
ATOM 2090 O O . VAL A 1 256 ? 16.579 -5.245 -27.767 1.00 42.56 256 VAL A O 1
ATOM 2093 N N . TYR A 1 257 ? 18.151 -4.430 -26.396 1.00 46.38 257 TYR A N 1
ATOM 2094 C CA . TYR A 1 257 ? 18.868 -5.700 -26.273 1.00 46.38 257 TYR A CA 1
ATOM 2095 C C . TYR A 1 257 ? 19.302 -6.005 -24.833 1.00 46.38 257 TYR A C 1
ATOM 2097 O O . TYR A 1 257 ? 19.858 -5.181 -24.115 1.00 46.38 257 TYR A O 1
ATOM 2105 N N . ILE A 1 258 ? 19.069 -7.250 -24.409 1.00 45.28 258 ILE A N 1
ATOM 2106 C CA . ILE A 1 258 ? 19.589 -7.794 -23.148 1.00 45.28 258 ILE A CA 1
ATOM 2107 C C . ILE A 1 258 ? 20.927 -8.465 -23.458 1.00 45.28 258 ILE A C 1
ATOM 2109 O O . ILE A 1 258 ? 20.963 -9.513 -24.113 1.00 45.28 258 ILE A O 1
ATOM 2113 N N . CYS A 1 259 ? 22.018 -7.875 -22.977 1.00 42.34 259 CYS A N 1
ATOM 2114 C CA . CYS A 1 259 ? 23.361 -8.437 -23.092 1.00 42.34 259 CYS A CA 1
ATOM 2115 C C . CYS A 1 259 ? 23.771 -9.033 -21.749 1.00 42.34 259 CYS A C 1
ATOM 2117 O O . CYS A 1 259 ? 23.773 -8.340 -20.746 1.00 42.34 259 CYS A O 1
ATOM 2119 N N . GLN A 1 260 ? 24.171 -10.304 -21.728 1.00 42.31 260 GLN A N 1
ATOM 2120 C CA . GLN A 1 260 ? 24.880 -10.846 -20.568 1.00 42.31 260 GLN A CA 1
ATOM 2121 C C . GLN A 1 260 ? 26.341 -10.410 -20.661 1.00 42.31 260 GLN A C 1
ATOM 2123 O O . GLN A 1 260 ? 26.980 -10.660 -21.685 1.00 42.31 260 GLN A O 1
ATOM 2128 N N . HIS A 1 261 ? 26.870 -9.778 -19.614 1.00 38.75 261 HIS A N 1
ATOM 2129 C CA . HIS A 1 261 ? 28.316 -9.719 -19.445 1.00 38.75 261 HIS A CA 1
ATOM 2130 C C . HIS A 1 261 ? 28.813 -11.098 -19.004 1.00 38.75 261 HIS A C 1
ATOM 2132 O O . HIS A 1 261 ? 28.304 -11.674 -18.041 1.00 38.75 261 HIS A O 1
ATOM 2138 N N . SER A 1 262 ? 29.736 -11.640 -19.800 1.00 34.94 262 SER A N 1
ATOM 2139 C CA . SER A 1 262 ? 30.500 -12.862 -19.536 1.00 34.94 262 SER A CA 1
ATOM 2140 C C . SER A 1 262 ? 31.505 -12.656 -18.416 1.00 34.94 262 SER A C 1
ATOM 2142 O O . SER A 1 262 ? 32.205 -11.619 -18.496 1.00 34.94 262 SER A O 1
#

Foldseek 3Di:
DDDDDDPPPDLPQDDDDPVLLVVLLVLQLPFDPPPVSLVVNLVSQLVVLSNQLVSLVSLLPRNPDLLSSLSNLLSLLLCLVPDPGPNSVVNLVNCLQCLQVSLLVQAPPPSSLVSLVVCVVVVSDDQQLSLLSNLSRYDFDDCPLLQLVVQLVLQVLDDLVVLQVLCSSNSHDNDDDSSVSSSSSSRSVVSLCVLQVHDSVFWDQADDPPDDRSVVVVVVVVVVVCVSRPDPPPDDHCPPVNVVVSQVVCVVVVRTHGHDDD

Sequence (262 aa):
MEPEYTKSGKTKQCLLSESSEKQFTNILKNLTFERKKIFEAMVFAIKNSDCALKVVEMIEEFSEDKLGGLYVISDILYNCNKVNIEYSWSYLPLIESRLPLYLEKLKNSAEALNVINIWETWGIFDTKYLKGLKSIVDEKPSQNSLLVIKYKEILNYCDDYFIKNKCKEFGQRTDGHKEQQILRISYFLNYIIASWGIKDDWVYVEVQSSGTKPENILEKVDKIIDMLTGTGIQGEELDALSIQAIKKHLNKYPEVYICQHS

InterPro domains:
  IPR006569 CID domain [PF04818] (23-132)
  IPR006569 CID domain [PS51391] (16-141)
  IPR006569 CID domain [SM00582] (23-138)
  IPR008942 ENTH/VHS [G3DSA:1.25.40.90] (17-147)
  IPR008942 ENTH/VHS [SSF48464] (18-137)
  IPR051485 SR-related and CTD-associated factor [PTHR23140] (16-143)

pLDDT: mean 77.5, std 21.12, range [26.09, 98.31]

Organism: NCBI:txid5963

Radius of gyration: 21.52 Å; chains: 1; bounding box: 69×38×58 Å

Secondary structure (DSSP, 8-state):
------SS---------HHHHHHHHHHHHT--S-HHHHHHHHHHHHHTGGGHHHHHHHHHHH-SSHHHHHHHHHHHHHHHHHS--TTGGGHHHHHHHHHHHHHGGGTT-HHHHHHHHHHHHHT-S-HHHHHHHHHHHSPPPPTT-HHHHHHHHHHTTS-HHHHHHHHHHTT----S-HHHHHHHHHHHHHHHHHTTT--TTSEEE----SS--HHHHHHHHHHHHHHHHHS---SS---HHHHHHHHHHHTTSTTEEEPPP-